Protein AF-R5KG23-F1 (afdb_monomer_lite)

Secondary structure (DSSP, 8-state):
-----------------------THHHHTTS-TTBGGGG--SS-SS--SSSSSPEEE-SHHHHHHHHHHHHHHHHHTT-SS--TTTT-EEEE-S-EESSS-TTTTEEE-TTS-EEEE--TTPPB---BSEESSSS-EE-B-SEEE-TT-EEE--EEE-S-EEESSEEEEESSEEES-EEEEEEEEEEEEEESSEEEEES-EEES-EEEEEEEEEEEEEESSEEEEETT-EEES-EE--EEEEEEEEESSEEEE-TT-EEES-EE-SEEEESSS--TT----S----STT---------BTTBTT-----------SSTTHHHHHHHHS-S-----SHHHHHHHHHHHHHHHHHHHHHHHHHHT--

Sequence (365 aa):
MKKSLFTAALLLTAWSYAGASVNTDAAKDNYTETQWEHYAAAEFAGGTGTKDDPYLIATPEQFAKLAVEIENLAADDNNWDNIYTDGVYFLQTADLVFNNDVMGKTSWDEYGDQSGIDATGLRTFGGIGYQAGEYDYQRFSGYYDGGGHSIKGVYLKGEKSSTGLFNFTEGGEIKNLVVEDTYMSGNANVGLIVGTADGTTVINCQTSGTIYCGGSYHAGLVGTLTGGGKVLNCVTYAWTWGKNNIAGLVGSGRNTSLIQNCYFGGWLGGVGSNLASFKWWGAVCPEPGKSELTTTIPDPRRPDGRGRYNDMREPQQGCRLLLDRHLHRAPQEAEPDKMAARRGLQREVKLRLRRVRELQESCLG

Radius of gyration: 23.19 Å; chains: 1; bounding box: 54×65×82 Å

pLDDT: mean 72.25, std 26.37, range [24.03, 98.88]

Structure (mmCIF, N/CA/C/O backbone):
data_AF-R5KG23-F1
#
_entry.id   AF-R5KG23-F1
#
loop_
_atom_site.group_PDB
_atom_site.id
_atom_site.type_symbol
_atom_site.label_atom_id
_atom_site.label_alt_id
_atom_site.label_comp_id
_atom_site.label_asym_id
_atom_site.label_entity_id
_atom_site.label_seq_id
_atom_site.pdbx_PDB_ins_code
_atom_site.Cartn_x
_atom_site.Cartn_y
_atom_site.Cartn_z
_atom_site.occupancy
_atom_site.B_iso_or_equiv
_atom_site.auth_seq_id
_atom_site.auth_comp_id
_atom_site.auth_asym_id
_atom_site.auth_atom_id
_atom_site.pdbx_PDB_model_num
ATOM 1 N N . MET A 1 1 ? 2.149 29.875 59.415 1.00 37.12 1 MET A N 1
ATOM 2 C CA . MET A 1 1 ? 2.148 29.637 57.955 1.00 37.12 1 MET A CA 1
ATOM 3 C C . MET A 1 1 ? 1.813 28.173 57.705 1.00 37.12 1 MET A C 1
ATOM 5 O O . MET A 1 1 ? 2.665 27.322 57.901 1.00 37.12 1 MET A O 1
ATOM 9 N N . LYS A 1 2 ? 0.558 27.866 57.363 1.00 28.77 2 LYS A N 1
ATOM 10 C CA . LYS A 1 2 ? 0.119 26.538 56.911 1.00 28.77 2 LYS A CA 1
ATOM 11 C C . LYS A 1 2 ? -0.350 26.720 55.468 1.00 28.77 2 LYS A C 1
ATOM 13 O O . LYS A 1 2 ? -1.333 27.419 55.250 1.00 28.77 2 LYS A O 1
ATOM 18 N N . LYS A 1 3 ? 0.393 26.189 54.494 1.00 30.98 3 LYS A N 1
ATOM 19 C CA . LYS A 1 3 ? -0.040 26.153 53.092 1.00 30.98 3 LYS A CA 1
ATOM 20 C C . LYS A 1 3 ? -0.863 24.881 52.903 1.00 30.98 3 LYS A C 1
ATOM 22 O O . LYS A 1 3 ? -0.327 23.784 53.009 1.00 30.98 3 LYS A O 1
ATOM 27 N N . SER A 1 4 ? -2.165 25.060 52.710 1.00 29.48 4 SER A N 1
ATOM 28 C CA . SER A 1 4 ? -3.084 24.021 52.250 1.00 29.48 4 SER A CA 1
ATOM 29 C C . SER A 1 4 ? -2.779 23.725 50.780 1.00 29.48 4 SER A C 1
ATOM 31 O O . SER A 1 4 ? -2.777 24.644 49.961 1.00 29.48 4 SER A O 1
ATOM 33 N N . LEU A 1 5 ? -2.468 22.469 50.467 1.00 30.95 5 LEU A N 1
ATOM 34 C CA . LEU A 1 5 ? -2.369 21.952 49.105 1.00 30.95 5 LEU A CA 1
ATOM 35 C C . LEU A 1 5 ? -3.780 21.550 48.661 1.00 30.95 5 LEU A C 1
ATOM 37 O O . LEU A 1 5 ? -4.330 20.577 49.170 1.00 30.95 5 LEU A O 1
ATOM 41 N N . PHE A 1 6 ? -4.362 22.298 47.726 1.00 30.47 6 PHE A N 1
ATOM 42 C CA . PHE A 1 6 ? -5.513 21.835 46.955 1.00 30.47 6 PHE A CA 1
ATOM 43 C C . PHE A 1 6 ? -4.995 20.945 45.822 1.00 30.47 6 PHE A C 1
ATOM 45 O O . PHE A 1 6 ? -4.400 21.428 44.861 1.00 30.47 6 PHE A O 1
ATOM 52 N N . THR A 1 7 ? -5.202 19.638 45.941 1.00 31.52 7 THR A N 1
ATOM 53 C CA . THR A 1 7 ? -5.094 18.689 44.831 1.00 31.52 7 THR A CA 1
ATOM 54 C C . THR A 1 7 ? -6.309 18.868 43.924 1.00 31.52 7 THR A C 1
ATOM 56 O O . THR A 1 7 ? -7.389 18.351 44.197 1.00 31.52 7 THR A O 1
ATOM 59 N N . ALA A 1 8 ? -6.143 19.625 42.839 1.00 29.83 8 ALA A N 1
ATOM 60 C CA . ALA A 1 8 ? -7.077 19.602 41.723 1.00 29.83 8 ALA A CA 1
ATOM 61 C C . ALA A 1 8 ? -6.827 18.316 40.923 1.00 29.83 8 ALA A C 1
ATOM 63 O O . ALA A 1 8 ? -5.850 18.211 40.183 1.00 29.83 8 ALA A O 1
ATOM 64 N N . ALA A 1 9 ? -7.683 17.313 41.115 1.00 32.00 9 ALA A N 1
ATOM 65 C CA . ALA A 1 9 ? -7.765 16.177 40.210 1.00 32.00 9 ALA A CA 1
ATOM 66 C C . ALA A 1 9 ? -8.322 16.689 38.874 1.00 32.00 9 ALA A C 1
ATOM 68 O O . ALA A 1 9 ? -9.511 16.982 38.759 1.00 32.00 9 ALA A O 1
ATOM 69 N N . LEU A 1 10 ? -7.441 16.854 37.886 1.00 29.83 10 LEU A N 1
ATOM 70 C CA . LEU A 1 10 ? -7.826 17.126 36.508 1.00 29.83 10 LEU A CA 1
ATOM 71 C C . LEU A 1 10 ? -8.456 15.837 35.956 1.00 29.83 10 LEU A C 1
ATOM 73 O O . LEU A 1 10 ? -7.757 14.915 35.539 1.00 29.83 10 LEU A O 1
ATOM 77 N N . LEU A 1 11 ? -9.783 15.742 36.018 1.00 28.94 11 LEU A N 1
ATOM 78 C CA . LEU A 1 11 ? -10.552 14.781 35.232 1.00 28.94 11 LEU A CA 1
ATOM 79 C C . LEU A 1 11 ? -10.411 15.188 33.760 1.00 28.94 11 LEU A C 1
ATOM 81 O O . LEU A 1 11 ? -11.188 15.987 33.247 1.00 28.94 11 LEU A O 1
ATOM 85 N N . LEU A 1 12 ? -9.374 14.672 33.099 1.00 29.58 12 LEU A N 1
ATOM 86 C CA . LEU A 1 12 ? -9.268 14.657 31.643 1.00 29.58 12 LEU A CA 1
ATOM 87 C C . LEU A 1 12 ? -10.318 13.673 31.124 1.00 29.58 12 LEU A C 1
ATOM 89 O O . LEU A 1 12 ? -10.073 12.475 31.006 1.00 29.58 12 LEU A O 1
ATOM 93 N N . THR A 1 13 ? -11.519 14.174 30.855 1.00 29.88 13 THR A N 1
ATOM 94 C CA . THR A 1 13 ? -12.458 13.483 29.978 1.00 29.88 13 THR A CA 1
ATOM 95 C C . THR A 1 13 ? -11.852 13.499 28.581 1.00 29.88 13 THR A C 1
ATOM 97 O O . THR A 1 13 ? -11.860 14.531 27.913 1.00 29.88 13 THR A O 1
ATOM 100 N N . ALA A 1 14 ? -11.279 12.372 28.162 1.00 29.06 14 ALA A N 1
ATOM 101 C CA . ALA A 1 14 ? -10.965 12.128 26.765 1.00 29.06 14 ALA A CA 1
ATOM 102 C C . ALA A 1 14 ? -12.284 12.179 25.984 1.00 29.06 14 ALA A C 1
ATOM 104 O O . ALA A 1 14 ? -13.117 11.279 26.091 1.00 29.06 14 ALA A O 1
ATOM 105 N N . TRP A 1 15 ? -12.506 13.264 25.247 1.00 31.44 15 TRP A N 1
ATOM 106 C CA . TRP A 1 15 ? -13.489 13.254 24.177 1.00 31.44 15 TRP A CA 1
ATOM 107 C C . TRP A 1 15 ? -12.922 12.357 23.079 1.00 31.44 15 TRP A C 1
ATOM 109 O O . TRP A 1 15 ? -12.024 12.755 22.346 1.00 31.44 15 TRP A O 1
ATOM 119 N N . SER A 1 16 ? -13.418 11.125 22.986 1.00 35.28 16 SER A N 1
ATOM 120 C CA . SER A 1 16 ? -13.311 10.363 21.749 1.00 35.28 16 SER A CA 1
ATOM 121 C C . SER A 1 16 ? -14.232 11.032 20.732 1.00 35.28 16 SER A C 1
ATOM 123 O O . SER A 1 16 ? -15.455 10.925 20.850 1.00 35.28 16 SER A O 1
ATOM 125 N N . TYR A 1 17 ? -13.658 11.731 19.753 1.00 38.78 17 TYR A N 1
ATOM 126 C CA . TYR A 1 17 ? -14.370 12.151 18.545 1.00 38.78 17 TYR A CA 1
ATOM 127 C C . TYR A 1 17 ? -14.632 10.915 17.670 1.00 38.78 17 TYR A C 1
ATOM 129 O O . TYR A 1 17 ? -14.036 10.712 16.621 1.00 38.78 17 TYR A O 1
ATOM 137 N N . ALA A 1 18 ? -15.526 10.049 18.137 1.00 41.28 18 ALA A N 1
ATOM 138 C CA . ALA A 1 18 ? -16.184 9.060 17.303 1.00 41.28 18 ALA A CA 1
ATOM 139 C C . ALA A 1 18 ? -17.495 9.695 16.831 1.00 41.28 18 ALA A C 1
ATOM 141 O O . ALA A 1 18 ? -18.494 9.660 17.547 1.00 41.28 18 ALA A O 1
ATOM 142 N N . GLY A 1 19 ? -17.470 10.352 15.671 1.00 44.38 19 GLY A N 1
ATOM 143 C CA . GLY A 1 19 ? -18.696 10.843 15.037 1.00 44.38 19 GLY A CA 1
ATOM 144 C C . GLY A 1 19 ? -18.608 12.243 14.446 1.00 44.38 19 GLY A C 1
ATOM 145 O O . GLY A 1 19 ? -19.297 13.147 14.903 1.00 44.38 19 GLY A O 1
ATOM 146 N N . ALA A 1 20 ? -17.813 12.407 13.398 1.00 35.66 20 ALA A N 1
ATOM 147 C CA . ALA A 1 20 ? -18.149 13.300 12.296 1.00 35.66 20 ALA A CA 1
ATOM 148 C C . ALA A 1 20 ? -17.353 12.811 11.087 1.00 35.66 20 ALA A C 1
ATOM 150 O O . ALA A 1 20 ? -16.130 12.900 11.089 1.00 35.66 20 ALA A O 1
ATOM 151 N N . SER A 1 21 ? -18.030 12.261 10.078 1.00 42.88 21 SER A N 1
ATOM 152 C CA . SER A 1 21 ? -17.429 12.147 8.752 1.00 42.88 21 SER A CA 1
ATOM 153 C C . SER A 1 21 ? -17.058 13.563 8.331 1.00 42.88 21 SER A C 1
ATOM 155 O O . SER A 1 21 ? -17.947 14.408 8.174 1.00 42.88 21 SER A O 1
ATOM 157 N N . VAL A 1 22 ? -15.768 13.857 8.212 1.00 49.69 22 VAL A N 1
ATOM 158 C CA . VAL A 1 22 ? -15.334 15.163 7.710 1.00 49.69 22 VAL A CA 1
ATOM 159 C C . VAL A 1 22 ? -15.939 15.341 6.326 1.00 49.69 22 VAL A C 1
ATOM 161 O O . VAL A 1 22 ? -15.955 14.392 5.539 1.00 49.69 22 VAL A O 1
ATOM 164 N N . ASN A 1 23 ? -16.485 16.523 6.041 1.00 45.31 23 ASN A N 1
ATOM 165 C CA . ASN A 1 23 ? -17.015 16.830 4.720 1.00 45.31 23 ASN A CA 1
ATOM 166 C C . ASN A 1 23 ? -15.866 16.736 3.700 1.00 45.31 23 ASN A C 1
ATOM 168 O O . ASN A 1 23 ? -15.037 17.638 3.612 1.00 45.31 23 ASN A O 1
ATOM 172 N N . THR A 1 24 ? -15.794 15.630 2.959 1.00 51.09 24 THR A N 1
ATOM 173 C CA . TH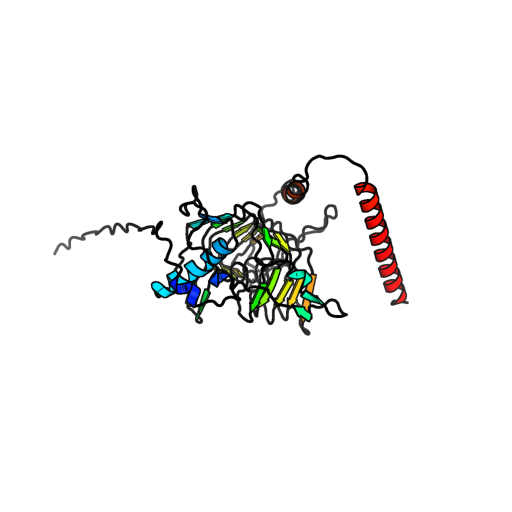R A 1 24 ? -14.703 15.357 2.015 1.00 51.09 24 THR A CA 1
ATOM 174 C C . THR A 1 24 ? -14.818 16.157 0.717 1.00 51.09 24 THR A C 1
ATOM 176 O O . THR A 1 24 ? -13.911 16.085 -0.110 1.00 51.09 24 THR A O 1
ATOM 179 N N . ASP A 1 25 ? -15.887 16.939 0.520 1.00 53.44 25 ASP A N 1
ATOM 180 C CA . ASP A 1 25 ? -16.137 17.614 -0.756 1.00 53.44 25 ASP A CA 1
ATOM 181 C C . ASP A 1 25 ? -15.115 18.714 -1.072 1.00 53.44 25 ASP A C 1
ATOM 183 O O . ASP A 1 25 ? -14.705 18.820 -2.222 1.00 53.44 25 ASP A O 1
ATOM 187 N N . ALA A 1 26 ? -14.621 19.464 -0.078 1.00 49.78 26 ALA A N 1
ATOM 188 C CA . ALA A 1 26 ? -13.615 20.513 -0.306 1.00 49.78 26 ALA A CA 1
ATOM 189 C C . ALA A 1 26 ? -12.226 19.962 -0.686 1.00 49.78 26 ALA A C 1
ATOM 191 O O . ALA A 1 26 ? -11.393 20.676 -1.236 1.00 49.78 26 ALA A O 1
ATOM 192 N N . ALA A 1 27 ? -11.962 18.690 -0.393 1.00 51.78 27 ALA A N 1
ATOM 193 C CA . ALA A 1 27 ? -10.662 18.070 -0.614 1.00 51.78 27 ALA A CA 1
ATOM 194 C C . ALA A 1 27 ? -10.545 17.321 -1.930 1.00 51.78 27 ALA A C 1
ATOM 196 O O . ALA A 1 27 ? -9.440 17.170 -2.444 1.00 51.78 27 ALA 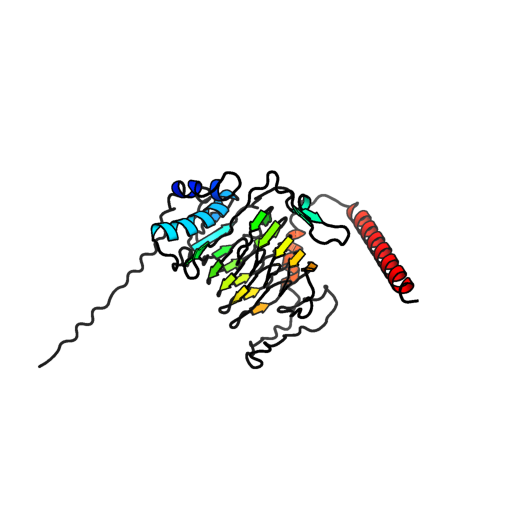A O 1
ATOM 197 N N . LYS A 1 28 ? -11.676 16.901 -2.510 1.00 59.44 28 LYS A N 1
ATOM 198 C CA . LYS A 1 28 ? -11.720 16.382 -3.884 1.00 59.44 28 LYS A CA 1
ATOM 199 C C . LYS A 1 28 ? -11.119 17.382 -4.873 1.00 59.44 28 LYS A C 1
ATOM 201 O O . LYS A 1 28 ? -10.513 16.959 -5.852 1.00 59.44 28 LYS A O 1
ATOM 206 N N . ASP A 1 29 ? -11.212 18.677 -4.571 1.00 65.56 29 ASP A N 1
ATOM 207 C CA . ASP A 1 29 ? -10.671 19.768 -5.385 1.00 65.56 29 ASP A CA 1
ATOM 208 C C . ASP A 1 29 ? -9.130 19.788 -5.445 1.00 65.56 29 ASP A C 1
ATOM 210 O O . ASP A 1 29 ? -8.563 20.341 -6.389 1.00 65.56 29 ASP A O 1
ATOM 214 N N . ASN A 1 30 ? -8.434 19.141 -4.497 1.00 77.56 30 ASN A N 1
ATOM 215 C CA . ASN A 1 30 ? -6.974 18.975 -4.539 1.00 77.56 30 ASN A CA 1
ATOM 216 C C . ASN A 1 30 ? -6.530 17.862 -5.502 1.00 77.56 30 ASN A C 1
ATOM 218 O O . ASN A 1 30 ? -5.339 17.741 -5.803 1.00 77.56 30 ASN A O 1
ATOM 222 N N . TYR A 1 31 ? -7.470 17.049 -5.992 1.00 86.88 31 TYR A N 1
ATOM 223 C CA . TYR A 1 31 ? -7.189 15.894 -6.830 1.00 86.88 31 TYR A CA 1
ATOM 224 C C . TYR A 1 31 ? -7.839 16.029 -8.202 1.00 86.88 31 TYR A C 1
ATOM 226 O O . TYR A 1 31 ? -8.960 16.502 -8.378 1.00 86.88 31 TYR A O 1
ATOM 234 N N . THR A 1 32 ? -7.121 15.556 -9.209 1.00 90.44 32 THR A N 1
ATOM 235 C CA . THR A 1 32 ? -7.594 15.557 -10.592 1.00 90.44 32 THR A CA 1
ATOM 236 C C . THR A 1 32 ? -8.384 14.293 -10.913 1.00 90.44 32 THR A C 1
ATOM 238 O O . THR A 1 32 ? -8.221 13.257 -10.272 1.00 90.44 32 THR A O 1
ATOM 241 N N . GLU A 1 33 ? -9.127 14.311 -12.020 1.00 90.75 33 GLU A N 1
ATOM 242 C CA . GLU A 1 33 ? -9.785 13.128 -12.592 1.00 90.75 33 GLU A CA 1
ATOM 243 C C . GLU A 1 33 ? -8.808 12.021 -13.033 1.00 90.75 33 GLU A C 1
ATOM 245 O O . GLU A 1 33 ? -9.212 11.074 -13.689 1.00 90.75 33 GLU A O 1
ATOM 250 N N . THR A 1 34 ? -7.513 12.104 -12.745 1.00 91.69 34 THR A N 1
ATOM 251 C CA . THR A 1 34 ? -6.572 10.986 -12.930 1.00 91.69 34 THR A CA 1
ATOM 252 C C . THR A 1 34 ? -6.242 10.281 -11.621 1.00 91.69 34 THR A C 1
ATOM 254 O O . THR A 1 34 ? -5.482 9.318 -11.622 1.00 91.69 34 THR A O 1
ATOM 257 N N . GLN A 1 35 ? -6.822 10.731 -10.510 1.00 93.62 35 GLN A N 1
ATOM 258 C CA . GLN A 1 35 ? -6.536 10.269 -9.158 1.00 93.62 35 GLN A CA 1
ATOM 259 C C . GLN A 1 35 ? -7.779 9.634 -8.536 1.00 93.62 35 GLN A C 1
ATOM 261 O O . GLN A 1 35 ? -8.900 10.093 -8.757 1.00 93.62 35 GLN A O 1
ATOM 266 N N . TRP A 1 36 ? -7.590 8.564 -7.771 1.00 95.12 36 TRP A N 1
ATOM 267 C CA . TRP A 1 36 ? -8.679 7.861 -7.091 1.00 95.12 36 TRP A CA 1
ATOM 268 C C . TRP A 1 36 ? -9.318 8.695 -5.978 1.00 95.12 36 TRP A C 1
ATOM 270 O O . TRP A 1 36 ? -10.522 8.609 -5.753 1.00 95.12 36 TRP A O 1
ATOM 280 N N . GLU A 1 37 ? -8.537 9.558 -5.339 1.00 93.50 37 GLU A N 1
ATOM 281 C CA . GLU A 1 37 ? -8.971 10.476 -4.288 1.00 93.50 37 GLU A CA 1
ATOM 282 C C . GLU A 1 37 ? -10.022 11.484 -4.770 1.00 93.50 37 GLU A C 1
ATOM 284 O O . GLU A 1 37 ? -10.917 11.845 -4.010 1.00 93.50 37 GLU A O 1
ATOM 289 N N . HIS A 1 38 ? -9.993 11.864 -6.054 1.00 91.88 38 HIS A N 1
ATOM 290 C CA . HIS A 1 38 ? -11.029 12.708 -6.661 1.00 91.88 38 HIS A CA 1
ATOM 291 C C . HIS A 1 38 ? -12.427 12.067 -6.569 1.00 91.88 38 HIS A C 1
ATOM 293 O O . HIS A 1 38 ? -13.436 12.762 -6.468 1.00 91.88 38 HIS A O 1
ATOM 299 N N . TYR A 1 39 ? -12.491 10.732 -6.558 1.00 92.88 39 TYR A N 1
ATOM 300 C CA . TYR A 1 39 ? -13.730 9.954 -6.479 1.00 92.88 39 TYR A CA 1
ATOM 301 C C . TYR A 1 39 ? -14.001 9.421 -5.073 1.00 92.88 39 TYR A C 1
ATOM 303 O O . TYR A 1 39 ? -14.858 8.555 -4.917 1.00 92.88 39 TYR A O 1
ATOM 311 N N . ALA A 1 40 ? -13.296 9.911 -4.048 1.00 93.44 40 ALA A N 1
ATOM 312 C CA . ALA A 1 40 ? -13.500 9.479 -2.673 1.00 93.44 40 ALA A CA 1
ATOM 313 C C . ALA A 1 40 ? -14.984 9.542 -2.271 1.00 93.44 40 ALA A C 1
ATOM 315 O O . ALA A 1 40 ? -15.680 10.541 -2.494 1.00 93.44 40 ALA A O 1
ATOM 316 N N . ALA A 1 41 ? -15.474 8.461 -1.666 1.00 93.06 41 ALA A N 1
ATOM 317 C CA . ALA A 1 41 ? -16.860 8.367 -1.236 1.00 93.06 41 ALA A CA 1
ATOM 318 C C . ALA A 1 41 ? -17.163 9.392 -0.130 1.00 93.06 41 ALA A C 1
ATOM 320 O O . ALA A 1 41 ? -16.303 9.725 0.687 1.00 93.06 41 ALA A O 1
ATOM 321 N N . ALA A 1 42 ? -18.408 9.866 -0.076 1.00 89.19 42 ALA A N 1
ATOM 322 C CA . ALA A 1 42 ? -18.866 10.711 1.028 1.00 89.19 42 ALA A CA 1
ATOM 323 C C . ALA A 1 42 ? -18.976 9.912 2.339 1.00 89.19 42 ALA A C 1
ATOM 325 O O . ALA A 1 42 ? -18.619 10.401 3.407 1.00 89.19 42 ALA A O 1
ATOM 326 N N . GLU A 1 43 ? -19.409 8.652 2.250 1.00 92.69 43 GLU A N 1
ATOM 327 C CA . GLU A 1 43 ? -19.672 7.782 3.396 1.00 92.69 43 GLU A CA 1
ATOM 328 C C . GLU A 1 43 ? -19.088 6.379 3.176 1.00 92.69 43 GLU A C 1
ATOM 330 O O . GLU A 1 43 ? -18.978 5.891 2.044 1.00 92.69 43 GLU A O 1
ATOM 335 N N . PHE A 1 44 ? -18.724 5.717 4.277 1.00 96.56 44 PHE A N 1
ATOM 336 C CA . PHE A 1 44 ? -18.443 4.280 4.289 1.00 96.56 44 PHE A CA 1
ATOM 337 C C . PHE A 1 44 ? -19.743 3.482 4.105 1.00 96.56 44 PHE A C 1
ATOM 339 O O . PHE A 1 44 ? -20.837 4.015 4.265 1.00 96.56 44 PHE A O 1
ATOM 346 N N . ALA A 1 45 ? -19.650 2.185 3.798 1.00 96.69 45 ALA A N 1
ATOM 347 C CA . ALA A 1 45 ? -20.842 1.356 3.584 1.00 96.69 45 ALA A CA 1
ATOM 348 C C . ALA A 1 45 ? -21.653 1.117 4.876 1.00 96.69 45 ALA A C 1
ATOM 350 O O . ALA A 1 45 ? -22.781 0.630 4.819 1.00 96.69 45 ALA A O 1
ATOM 351 N N . GLY A 1 46 ? -21.074 1.435 6.035 1.00 95.62 46 GLY A N 1
ATOM 352 C CA . GLY A 1 46 ? -21.692 1.329 7.350 1.00 95.62 46 GLY A CA 1
ATOM 353 C C . GLY A 1 46 ? -20.647 1.318 8.462 1.00 95.62 46 GLY A C 1
ATOM 354 O O . GLY A 1 46 ? -19.454 1.487 8.199 1.00 95.62 46 GLY A O 1
ATOM 355 N N . GLY A 1 47 ? -21.113 1.076 9.685 1.00 96.94 47 GLY A N 1
ATOM 356 C CA . GLY A 1 47 ? -20.292 1.007 10.890 1.00 96.94 47 GLY A CA 1
ATOM 357 C C . GLY A 1 47 ? -20.008 2.360 11.535 1.00 96.94 47 GLY A C 1
ATOM 358 O O . GLY A 1 47 ? -20.233 3.417 10.947 1.00 96.94 47 GLY A O 1
ATOM 359 N N . THR A 1 48 ? -19.505 2.314 12.764 1.00 95.44 48 THR A N 1
ATOM 360 C CA . THR A 1 48 ? -19.162 3.489 13.586 1.00 95.44 48 THR A CA 1
ATOM 361 C C . THR A 1 48 ? -17.658 3.619 13.838 1.00 95.44 48 THR A C 1
ATOM 363 O O . THR A 1 48 ? -17.223 4.515 14.560 1.00 95.44 48 THR A O 1
ATOM 366 N N . GLY A 1 49 ? -16.850 2.724 13.259 1.00 95.31 49 GLY A N 1
ATOM 367 C CA . GLY A 1 49 ? -15.395 2.710 13.416 1.00 95.31 49 GLY A CA 1
ATOM 368 C C . GLY A 1 49 ? -14.923 2.129 14.746 1.00 95.31 49 GLY A C 1
ATOM 369 O O . GLY A 1 49 ? -13.733 2.186 15.052 1.00 95.31 49 GLY A O 1
ATOM 370 N N . THR A 1 50 ? -15.828 1.561 15.543 1.00 97.50 50 THR A N 1
ATOM 371 C CA . THR A 1 50 ? -15.472 0.881 16.791 1.00 97.50 50 THR A CA 1
ATOM 372 C C . THR A 1 50 ? -15.056 -0.561 16.515 1.00 97.50 50 THR A C 1
ATOM 374 O O . THR A 1 50 ? -15.322 -1.114 15.452 1.00 97.50 50 THR A O 1
ATOM 377 N N . LYS A 1 51 ? -14.416 -1.212 17.487 1.00 96.69 51 LYS A N 1
ATOM 378 C CA . LYS A 1 51 ? -13.975 -2.605 17.338 1.00 96.69 51 LYS A CA 1
ATOM 379 C C . LYS A 1 51 ? -15.117 -3.581 17.029 1.00 96.69 51 LYS A C 1
ATOM 381 O O . LYS A 1 51 ? -14.918 -4.510 16.250 1.00 96.69 51 LYS A O 1
ATOM 386 N N . ASP A 1 52 ? -16.270 -3.381 17.664 1.00 97.25 52 ASP A N 1
ATOM 387 C CA . ASP A 1 52 ? -17.440 -4.257 17.519 1.00 97.25 52 ASP A CA 1
ATOM 388 C C . ASP A 1 52 ? -18.332 -3.849 16.334 1.00 97.25 52 ASP A C 1
ATOM 390 O O . ASP A 1 52 ? -19.176 -4.631 15.901 1.00 97.25 52 ASP A O 1
ATOM 394 N N . ASP A 1 53 ? -18.126 -2.644 15.799 1.00 97.81 53 ASP A N 1
ATOM 395 C CA . ASP A 1 53 ? -18.864 -2.080 14.671 1.00 97.81 53 ASP A CA 1
ATOM 396 C C . ASP A 1 53 ? -17.915 -1.254 13.770 1.00 97.81 53 ASP A C 1
ATOM 398 O O . ASP A 1 53 ? -17.941 -0.014 13.788 1.00 97.81 53 ASP A O 1
ATOM 402 N N . PRO A 1 54 ? -17.005 -1.931 13.038 1.00 98.38 54 PRO A N 1
ATOM 403 C CA . PRO A 1 54 ? -15.972 -1.282 12.234 1.00 98.38 54 PRO A CA 1
ATOM 404 C C . PRO A 1 54 ? -16.568 -0.594 11.007 1.00 98.38 54 PRO A C 1
ATOM 406 O O . PRO A 1 54 ? -17.583 -1.036 10.471 1.00 98.38 54 PRO A O 1
ATOM 409 N N . TYR A 1 55 ? -15.897 0.440 10.498 1.00 98.50 55 TYR A N 1
ATOM 410 C CA . TYR A 1 55 ? -16.278 1.049 9.226 1.00 98.50 55 TYR A CA 1
ATOM 411 C C . TYR A 1 55 ? -16.148 0.046 8.079 1.00 98.50 55 TYR A C 1
ATOM 413 O O . TYR A 1 55 ? -15.101 -0.577 7.898 1.00 98.50 55 TYR A O 1
ATOM 421 N N . LEU A 1 56 ? -17.211 -0.103 7.292 1.00 98.50 56 LEU A N 1
ATOM 422 C CA . LEU A 1 56 ? -17.280 -1.082 6.212 1.00 98.50 56 LEU A CA 1
ATOM 423 C C . LEU A 1 56 ? -16.802 -0.484 4.886 1.00 98.50 56 LEU A C 1
ATOM 425 O O . LEU A 1 56 ? -17.313 0.541 4.430 1.00 98.50 56 LEU A O 1
ATOM 429 N N . ILE A 1 57 ? -15.855 -1.165 4.241 1.00 98.62 57 ILE A N 1
ATOM 430 C CA . ILE A 1 57 ? -15.283 -0.770 2.951 1.00 98.62 57 ILE A CA 1
ATOM 431 C C . ILE A 1 57 ? -15.682 -1.810 1.905 1.00 98.62 57 ILE A C 1
ATOM 433 O O . ILE A 1 57 ? -15.257 -2.964 1.950 1.00 98.62 57 ILE A O 1
ATOM 437 N N . ALA A 1 58 ? -16.536 -1.406 0.975 1.00 98.25 58 ALA A N 1
ATOM 438 C CA . ALA A 1 58 ? -17.067 -2.237 -0.099 1.00 98.25 58 ALA A CA 1
ATOM 439 C C . ALA A 1 58 ? -16.618 -1.769 -1.492 1.00 98.25 58 ALA A C 1
ATOM 441 O O . ALA A 1 58 ? -16.777 -2.517 -2.455 1.00 98.25 58 ALA A O 1
ATOM 442 N N . THR A 1 59 ? -16.069 -0.555 -1.623 1.00 98.38 59 THR A N 1
ATOM 443 C CA . THR A 1 59 ? -15.650 0.000 -2.921 1.00 98.38 59 THR A CA 1
ATOM 444 C C . THR A 1 59 ? -14.285 0.709 -2.858 1.00 98.38 59 THR A C 1
ATOM 446 O O . THR A 1 59 ? -13.869 1.146 -1.778 1.00 98.38 59 THR A O 1
ATOM 449 N N . PRO A 1 60 ? -13.565 0.836 -3.993 1.00 97.94 60 PRO A N 1
ATOM 450 C CA . PRO A 1 60 ? -12.326 1.617 -4.077 1.00 97.94 60 PRO A CA 1
ATOM 451 C C . PRO A 1 60 ? -12.489 3.069 -3.616 1.00 97.94 60 PRO A C 1
ATOM 453 O O . PRO A 1 60 ? -11.608 3.601 -2.950 1.00 97.94 60 PRO A O 1
ATOM 456 N N . GLU A 1 61 ? -13.630 3.698 -3.901 1.00 96.75 61 GLU A N 1
ATOM 457 C CA . GLU A 1 61 ? -13.952 5.071 -3.498 1.00 96.75 61 GLU A CA 1
ATOM 458 C C . GLU A 1 61 ? -14.008 5.218 -1.972 1.00 96.75 61 GLU A C 1
ATOM 460 O O . GLU A 1 61 ? -13.581 6.232 -1.421 1.00 96.75 61 GLU A O 1
ATOM 465 N N . GLN A 1 62 ? -14.499 4.196 -1.268 1.00 97.50 62 GLN A N 1
ATOM 466 C CA . GLN A 1 62 ? -14.522 4.165 0.197 1.00 97.50 62 GLN A CA 1
ATOM 467 C C . GLN A 1 62 ? -13.130 3.939 0.787 1.00 97.50 62 GLN A C 1
ATOM 469 O O . GLN A 1 62 ? -12.815 4.482 1.841 1.00 97.50 62 GLN A O 1
ATOM 474 N N . PHE A 1 63 ? -12.268 3.186 0.103 1.00 97.56 63 PHE A N 1
ATOM 475 C CA . PHE A 1 63 ? -10.864 3.084 0.495 1.00 97.56 63 PHE A CA 1
ATOM 476 C C . PHE A 1 63 ? -10.118 4.403 0.245 1.00 97.56 63 PHE A C 1
ATOM 478 O O . PHE A 1 63 ? -9.381 4.867 1.109 1.00 97.56 63 PHE A O 1
ATOM 485 N N . ALA A 1 64 ? -10.365 5.063 -0.891 1.00 95.81 64 ALA A N 1
ATOM 486 C CA . ALA A 1 64 ? -9.808 6.378 -1.201 1.00 95.81 64 ALA A CA 1
ATOM 487 C C . ALA A 1 64 ? -10.277 7.457 -0.210 1.00 95.81 64 ALA A C 1
ATOM 489 O O . ALA A 1 64 ? -9.495 8.335 0.150 1.00 95.81 64 ALA A O 1
ATOM 490 N N . LYS A 1 65 ? -11.509 7.348 0.312 1.00 93.81 65 LYS A N 1
ATOM 491 C CA . LYS A 1 65 ? -12.006 8.206 1.398 1.00 93.81 65 LYS A CA 1
ATOM 492 C C . LYS A 1 65 ? -11.070 8.207 2.608 1.00 93.81 65 LYS A C 1
ATOM 494 O O . LYS A 1 65 ? -10.855 9.269 3.178 1.00 93.81 65 LYS A O 1
ATOM 499 N N . LEU A 1 66 ? -10.494 7.062 2.983 1.00 93.19 66 LEU A N 1
ATOM 500 C CA . LEU A 1 66 ? -9.576 6.980 4.122 1.00 93.19 66 LEU A CA 1
ATOM 501 C C . LEU A 1 66 ? -8.322 7.845 3.915 1.00 93.19 66 LEU A C 1
ATOM 503 O O . LEU A 1 66 ? -7.886 8.515 4.848 1.00 93.19 66 LEU A O 1
ATOM 507 N N . ALA A 1 67 ? -7.768 7.861 2.698 1.00 92.00 67 ALA A N 1
ATOM 508 C CA . ALA A 1 67 ? -6.628 8.716 2.362 1.00 92.00 67 ALA A CA 1
ATOM 509 C C . ALA A 1 67 ? -7.001 10.204 2.473 1.00 92.00 67 ALA A C 1
ATOM 511 O O . ALA A 1 67 ? -6.322 10.955 3.171 1.00 92.00 67 ALA A O 1
ATOM 512 N N . VAL A 1 68 ? -8.124 10.589 1.857 1.00 90.88 68 VAL A N 1
ATOM 513 C CA . VAL A 1 68 ? -8.620 11.974 1.846 1.00 90.88 68 VAL A CA 1
ATOM 514 C C . VAL A 1 68 ? -8.953 12.470 3.254 1.00 90.88 68 VAL A C 1
ATOM 516 O O . VAL A 1 68 ? -8.591 13.578 3.624 1.00 90.88 68 VAL A O 1
ATOM 519 N N . GLU A 1 69 ? -9.619 11.657 4.074 1.00 88.00 69 GLU A N 1
ATOM 520 C CA . GLU A 1 69 ? -10.015 12.046 5.431 1.00 88.00 69 GLU A CA 1
ATOM 521 C C . GLU A 1 69 ? -8.807 12.288 6.344 1.00 88.00 69 GLU A C 1
ATOM 523 O O . GLU A 1 69 ? -8.795 13.271 7.082 1.00 88.00 69 GLU A O 1
ATOM 528 N N . ILE A 1 70 ? -7.771 11.448 6.254 1.00 87.56 70 ILE A N 1
ATOM 529 C CA . ILE A 1 70 ? -6.529 11.629 7.018 1.00 87.56 70 ILE A CA 1
ATOM 530 C C . ILE A 1 70 ? -5.789 12.901 6.585 1.00 87.56 70 ILE A C 1
ATOM 532 O O . ILE A 1 70 ? -5.292 13.633 7.440 1.00 87.56 70 ILE A O 1
ATOM 536 N N . GLU A 1 71 ? -5.712 13.172 5.281 1.00 86.12 71 GLU A N 1
ATOM 537 C CA . GLU A 1 71 ? -5.062 14.384 4.769 1.00 86.12 71 GLU A CA 1
ATOM 538 C C . GLU A 1 71 ? -5.815 15.653 5.203 1.00 86.12 71 GLU A C 1
ATOM 540 O O . GLU A 1 71 ? -5.199 16.607 5.681 1.00 86.12 71 GLU A O 1
ATOM 545 N N . ASN A 1 72 ? -7.147 15.640 5.125 1.00 82.31 72 ASN A N 1
ATOM 546 C CA . ASN A 1 72 ? -7.974 16.801 5.456 1.00 82.31 72 ASN A CA 1
ATOM 547 C C . ASN A 1 72 ? -7.978 17.137 6.933 1.00 82.31 72 ASN A C 1
ATOM 549 O O . ASN A 1 72 ? -7.821 18.300 7.280 1.00 82.31 72 ASN A O 1
ATOM 553 N N . LEU A 1 73 ? -8.156 16.133 7.797 1.00 78.81 73 LEU A N 1
ATOM 554 C CA . LEU A 1 73 ? -8.186 16.355 9.242 1.00 78.81 73 LEU A CA 1
ATOM 555 C C . LEU A 1 73 ? -6.925 17.080 9.709 1.00 78.81 73 LEU A C 1
ATOM 557 O O . LEU A 1 73 ? -6.990 18.013 10.504 1.00 78.81 73 LEU A O 1
ATOM 561 N N . ALA A 1 74 ? -5.781 16.701 9.150 1.00 78.62 74 ALA A N 1
ATOM 562 C CA . ALA A 1 74 ? -4.516 17.338 9.459 1.00 78.62 74 ALA A CA 1
ATOM 563 C C . ALA A 1 74 ? -4.390 18.760 8.927 1.00 78.62 74 ALA A C 1
ATOM 565 O O . ALA A 1 74 ? -3.821 19.614 9.609 1.00 78.62 74 ALA A O 1
ATOM 566 N N . ALA A 1 75 ? -4.909 19.014 7.725 1.00 80.62 75 ALA A N 1
ATOM 567 C CA . ALA A 1 75 ? -4.926 20.345 7.139 1.00 80.62 75 ALA A CA 1
ATOM 568 C C . ALA A 1 75 ? -5.852 21.294 7.920 1.00 80.62 75 ALA A C 1
ATOM 570 O O . ALA A 1 75 ? -5.433 22.400 8.262 1.00 80.62 75 ALA A O 1
ATOM 571 N N . ASP A 1 76 ? -7.066 20.847 8.250 1.00 77.50 76 ASP A N 1
ATOM 572 C CA . ASP A 1 76 ? -8.087 21.632 8.953 1.00 77.50 76 ASP A CA 1
ATOM 573 C C . ASP A 1 76 ? -7.654 21.984 10.383 1.00 77.50 76 ASP A C 1
ATOM 575 O O . ASP A 1 76 ? -7.778 23.135 10.810 1.00 77.50 76 ASP A O 1
ATOM 579 N N . ASP A 1 77 ? -7.082 21.021 11.110 1.00 70.50 77 ASP A N 1
ATOM 580 C CA . ASP A 1 77 ? -6.582 21.247 12.470 1.00 70.50 77 ASP A CA 1
ATOM 581 C C . ASP A 1 77 ? -5.189 21.903 12.493 1.00 70.50 77 ASP A C 1
ATOM 583 O O . ASP A 1 77 ? -4.671 22.214 13.572 1.00 70.50 77 ASP A O 1
ATOM 587 N N . ASN A 1 78 ? -4.553 22.076 11.324 1.00 75.69 78 ASN A N 1
ATOM 588 C CA . ASN A 1 78 ? -3.132 22.405 11.175 1.00 75.69 78 ASN A CA 1
ATOM 589 C C . ASN A 1 78 ? -2.249 21.553 12.111 1.00 75.69 78 ASN A C 1
ATOM 591 O O . ASN A 1 78 ? -1.308 22.037 12.747 1.00 75.69 78 ASN A O 1
ATOM 595 N N . ASN A 1 79 ? -2.615 20.279 12.241 1.00 74.19 79 ASN A N 1
ATOM 596 C CA . ASN A 1 79 ? -2.007 19.333 13.153 1.00 74.19 79 ASN A CA 1
ATOM 597 C C . ASN A 1 79 ? -1.498 18.158 12.338 1.00 74.19 79 ASN A C 1
ATOM 599 O O . ASN A 1 79 ? -2.233 17.222 12.050 1.00 74.19 79 ASN A O 1
ATOM 603 N N . TRP A 1 80 ? -0.226 18.230 11.967 1.00 77.62 80 TRP A N 1
ATOM 604 C CA . TRP A 1 80 ? 0.465 17.225 11.169 1.00 77.62 80 TRP A CA 1
ATOM 605 C C . TRP A 1 80 ? 1.158 16.155 12.011 1.00 77.62 80 TRP A C 1
ATOM 607 O O . TRP A 1 80 ? 1.854 15.334 11.441 1.00 77.62 80 TRP A O 1
ATOM 617 N N . ASP A 1 81 ? 0.963 16.153 13.331 1.00 68.00 81 ASP A N 1
ATOM 618 C CA . ASP A 1 81 ? 1.548 15.169 14.252 1.00 68.00 81 ASP A CA 1
ATOM 619 C C . ASP A 1 81 ? 0.485 14.285 14.925 1.00 68.00 81 ASP A C 1
ATOM 621 O O . ASP A 1 81 ? 0.810 13.442 15.766 1.00 68.00 81 ASP A O 1
ATOM 625 N N . ASN A 1 82 ? -0.798 14.487 14.601 1.00 66.19 82 ASN A N 1
ATOM 626 C CA . ASN A 1 82 ? -1.884 13.724 15.207 1.00 66.19 82 ASN A CA 1
ATOM 627 C C . ASN A 1 82 ? -2.023 12.319 14.627 1.00 66.19 82 ASN A C 1
ATOM 629 O O . ASN A 1 82 ? -1.568 12.017 13.528 1.00 66.19 82 ASN A O 1
ATOM 633 N N . ILE A 1 83 ? -2.766 11.492 15.355 1.00 74.19 83 ILE A N 1
ATOM 634 C CA . ILE A 1 83 ? -3.081 10.130 14.969 1.00 74.19 83 ILE A CA 1
ATOM 635 C C . ILE A 1 83 ? -4.601 9.962 14.862 1.00 74.19 83 ILE A C 1
ATOM 637 O O . ILE A 1 83 ? -5.263 9.415 15.741 1.00 74.19 83 ILE A O 1
ATOM 641 N N . TYR A 1 84 ? -5.176 10.449 13.761 1.00 76.00 84 TYR A N 1
ATOM 642 C CA . TYR A 1 84 ? -6.635 10.514 13.583 1.00 76.00 84 TYR A CA 1
ATOM 643 C C . TYR A 1 84 ? -7.339 9.159 13.529 1.00 76.00 84 TYR A C 1
ATOM 645 O O . TYR A 1 84 ? -8.530 9.064 13.807 1.00 76.00 84 TYR A O 1
ATOM 653 N N . THR A 1 85 ? -6.610 8.108 13.165 1.00 87.75 85 THR A N 1
ATOM 654 C CA . THR A 1 85 ? -7.164 6.755 13.072 1.00 87.75 85 THR A CA 1
ATOM 655 C C . THR A 1 85 ? -6.825 5.882 14.275 1.00 87.75 85 THR A C 1
ATOM 657 O O . THR A 1 85 ? -7.185 4.706 14.264 1.00 87.75 85 THR A O 1
ATOM 660 N N . ASP A 1 86 ? -6.181 6.416 15.322 1.00 91.00 86 ASP A N 1
ATOM 661 C CA . ASP A 1 86 ? -5.905 5.625 16.525 1.00 91.00 86 ASP A CA 1
ATOM 662 C C . ASP A 1 86 ? -7.209 5.105 17.142 1.00 91.00 86 ASP A C 1
ATOM 664 O O . ASP A 1 86 ? -8.184 5.834 17.326 1.00 91.00 86 ASP A O 1
ATOM 668 N N . GLY A 1 87 ? -7.244 3.807 17.432 1.00 92.62 87 GLY A N 1
ATOM 669 C CA . GLY A 1 87 ? -8.434 3.140 17.956 1.00 92.62 87 GLY A CA 1
ATOM 670 C C . GLY A 1 87 ? -9.609 3.004 16.976 1.00 92.62 87 GLY A C 1
ATOM 671 O O . GLY A 1 87 ? -10.659 2.518 17.399 1.00 92.62 87 GLY A O 1
ATOM 672 N N . VAL A 1 88 ? -9.453 3.371 15.698 1.00 96.25 88 VAL A N 1
ATOM 673 C CA . VAL A 1 88 ? -10.492 3.237 14.662 1.00 96.25 88 VAL A CA 1
ATOM 674 C C . VAL A 1 88 ? -10.321 1.928 13.887 1.00 96.25 88 VAL A C 1
ATOM 676 O O . VAL A 1 88 ? -9.210 1.555 13.506 1.00 96.25 88 VAL A O 1
ATOM 679 N N . TYR A 1 89 ? -11.426 1.226 13.638 1.00 98.38 89 TYR A N 1
ATOM 680 C CA . TYR A 1 89 ? -11.452 -0.084 12.987 1.00 98.38 89 TYR A CA 1
ATOM 681 C C . TYR A 1 89 ? -12.162 -0.027 11.635 1.00 98.38 89 TYR A C 1
ATOM 683 O O . TYR A 1 89 ? -13.246 0.542 11.512 1.00 98.38 89 TYR A O 1
ATOM 691 N N . PHE A 1 90 ? -11.567 -0.683 10.642 1.00 98.62 90 PHE A N 1
ATOM 692 C CA . PHE A 1 90 ? -12.055 -0.796 9.273 1.00 98.62 90 PHE A CA 1
ATOM 693 C C . PHE A 1 90 ? -12.132 -2.271 8.873 1.00 98.62 90 PHE A C 1
ATOM 695 O O . PHE A 1 90 ? -11.222 -3.048 9.172 1.00 98.62 90 PHE A O 1
ATOM 702 N N . LEU A 1 91 ? -13.201 -2.650 8.176 1.00 98.75 91 LEU A N 1
ATOM 703 C CA . LEU A 1 91 ? -13.406 -3.992 7.642 1.00 98.75 91 LEU A CA 1
ATOM 704 C C . LEU A 1 91 ? -13.761 -3.920 6.158 1.00 98.75 91 LEU A C 1
ATOM 706 O O . LEU A 1 91 ? -14.788 -3.361 5.769 1.00 98.75 91 LEU A O 1
ATOM 710 N N . GLN A 1 92 ? -12.937 -4.544 5.327 1.00 98.62 92 GLN A N 1
ATOM 711 C CA . GLN A 1 92 ? -13.240 -4.734 3.919 1.00 98.62 92 GLN A CA 1
ATOM 712 C C . GLN A 1 92 ? -14.258 -5.867 3.741 1.00 98.62 92 GLN A C 1
ATOM 714 O O . GLN A 1 92 ? -14.127 -6.950 4.309 1.00 98.62 92 GLN A O 1
ATOM 719 N N . THR A 1 93 ? -15.283 -5.606 2.934 1.00 98.50 93 THR A N 1
ATOM 720 C CA . THR A 1 93 ? -16.440 -6.497 2.727 1.00 98.50 93 THR A CA 1
ATOM 721 C C . THR A 1 93 ? -16.596 -6.964 1.279 1.00 98.50 93 THR A C 1
ATOM 723 O O . THR A 1 93 ? -17.472 -7.775 0.979 1.00 98.50 93 THR A O 1
ATOM 726 N N . ALA A 1 94 ? -15.746 -6.468 0.378 1.00 98.31 94 ALA A N 1
ATOM 727 C CA . ALA A 1 94 ? -15.720 -6.833 -1.030 1.00 98.31 94 ALA A CA 1
ATOM 728 C C . ALA A 1 94 ? -14.306 -6.697 -1.602 1.00 98.31 94 ALA A C 1
ATOM 730 O O . ALA A 1 94 ? -13.453 -6.025 -1.024 1.00 98.31 94 ALA A O 1
ATOM 731 N N . ASP A 1 95 ? -14.056 -7.314 -2.754 1.00 98.56 95 ASP A N 1
ATOM 732 C CA . ASP A 1 95 ? -12.820 -7.082 -3.501 1.00 98.56 95 ASP A CA 1
ATOM 733 C C . ASP A 1 95 ? -12.847 -5.679 -4.122 1.00 98.56 95 ASP A C 1
ATOM 735 O O . ASP A 1 95 ? -13.834 -5.294 -4.750 1.00 98.56 95 ASP A O 1
ATOM 739 N N . LEU A 1 96 ? -11.767 -4.915 -3.957 1.00 98.69 96 LEU A N 1
ATOM 740 C CA . LEU A 1 96 ? -11.650 -3.551 -4.469 1.00 98.69 96 LEU A CA 1
ATOM 741 C C . LEU A 1 96 ? -10.799 -3.568 -5.738 1.00 98.69 96 LEU A C 1
ATOM 743 O O . LEU A 1 96 ? -9.673 -4.059 -5.718 1.00 98.69 96 LEU A O 1
ATOM 747 N N . VAL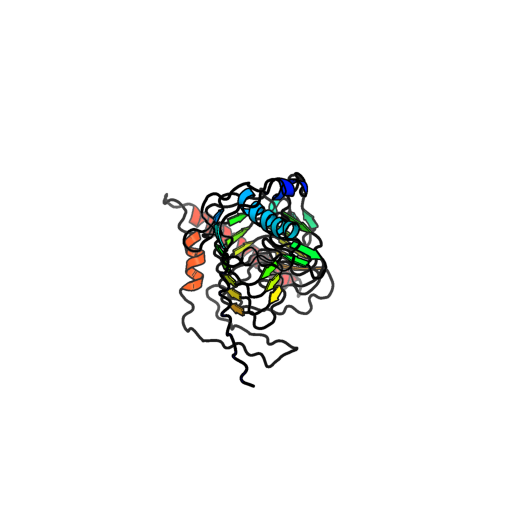 A 1 97 ? -11.313 -3.022 -6.838 1.00 98.25 97 VAL A N 1
ATOM 748 C CA . VAL A 1 97 ? -10.605 -2.968 -8.126 1.00 98.25 97 VAL A CA 1
ATOM 749 C C . VAL A 1 97 ? -10.364 -1.513 -8.511 1.00 98.25 97 VAL A C 1
ATOM 751 O O . VAL A 1 97 ? -11.288 -0.817 -8.914 1.00 98.25 97 VAL A O 1
ATOM 754 N N . PHE A 1 98 ? -9.116 -1.063 -8.383 1.00 97.88 98 PHE A N 1
ATOM 755 C CA . PHE A 1 98 ? -8.689 0.306 -8.692 1.00 97.88 98 PHE A CA 1
ATOM 756 C C . PHE A 1 98 ? -8.422 0.504 -10.180 1.00 97.88 98 PHE A C 1
ATOM 758 O O . PHE A 1 98 ? -8.637 1.568 -10.731 1.00 97.88 98 PHE A O 1
ATOM 765 N N . ASN A 1 99 ? -7.920 -0.494 -10.880 1.00 97.62 99 ASN A N 1
ATOM 766 C CA . ASN A 1 99 ? -7.794 -0.439 -12.327 1.00 97.62 99 ASN A CA 1
ATOM 767 C C . ASN A 1 99 ? -7.881 -1.864 -12.856 1.00 97.62 99 ASN A C 1
ATOM 769 O O . ASN A 1 99 ? -7.652 -2.825 -12.124 1.00 97.62 99 ASN A O 1
ATOM 773 N N . ASN A 1 100 ? -8.205 -2.002 -14.134 1.00 95.31 100 ASN A N 1
ATOM 774 C CA . ASN A 1 100 ? -8.162 -3.302 -14.785 1.00 95.31 100 ASN A CA 1
ATOM 775 C C . ASN A 1 100 ? -6.809 -3.481 -15.477 1.00 95.31 100 ASN A C 1
ATOM 777 O O . ASN A 1 100 ? -6.404 -2.610 -16.250 1.00 95.31 100 ASN A O 1
ATOM 781 N N . ASP A 1 101 ? -6.177 -4.633 -15.248 1.00 93.50 101 ASP A N 1
ATOM 782 C CA . ASP A 1 101 ? -5.028 -5.128 -16.011 1.00 93.50 101 ASP A CA 1
ATOM 783 C C . ASP A 1 101 ? -3.795 -4.208 -15.954 1.00 93.50 101 ASP A C 1
ATOM 785 O O . ASP A 1 101 ? -3.183 -3.861 -16.967 1.00 93.50 101 ASP A O 1
ATOM 789 N N . VAL A 1 102 ? -3.419 -3.782 -14.746 1.00 95.69 102 VAL A N 1
ATOM 790 C CA . VAL A 1 102 ? -2.236 -2.922 -14.544 1.00 95.69 102 VAL A CA 1
ATOM 791 C C . VAL A 1 102 ? -0.957 -3.662 -14.930 1.00 95.69 102 VAL A C 1
ATOM 793 O O . VAL A 1 102 ? -0.068 -3.098 -15.574 1.00 95.69 102 VAL A O 1
ATOM 796 N N . MET A 1 103 ? -0.863 -4.943 -14.579 1.00 92.94 103 MET A N 1
ATOM 797 C CA . MET A 1 103 ? 0.284 -5.774 -14.919 1.00 92.94 103 MET A CA 1
ATOM 798 C C . MET A 1 103 ? 0.342 -6.108 -16.411 1.00 92.94 103 MET A C 1
ATOM 800 O O . MET A 1 103 ? 1.444 -6.168 -16.953 1.00 92.94 103 MET A O 1
ATOM 804 N N . GLY A 1 104 ? -0.792 -6.255 -17.106 1.00 93.00 104 GLY A N 1
ATOM 805 C CA . GLY A 1 104 ? -0.811 -6.416 -18.566 1.00 93.00 104 GLY A CA 1
ATOM 806 C C . GLY A 1 104 ? -0.381 -5.158 -19.324 1.00 93.00 104 GLY A C 1
ATOM 807 O O . GLY A 1 104 ? 0.156 -5.249 -20.427 1.00 93.00 104 GLY A O 1
ATOM 808 N N . LYS A 1 105 ? -0.529 -3.981 -18.704 1.00 93.44 105 LYS A N 1
ATOM 809 C CA . LYS A 1 105 ? -0.019 -2.693 -19.206 1.00 93.44 105 LYS A CA 1
ATOM 810 C C . LYS A 1 105 ? 1.452 -2.435 -18.872 1.00 93.44 105 LYS A C 1
ATOM 812 O O . LYS A 1 105 ? 2.007 -1.430 -19.319 1.00 93.44 105 LYS A O 1
ATOM 817 N N . THR A 1 106 ? 2.086 -3.307 -18.088 1.00 90.25 106 THR A N 1
ATOM 818 C CA . THR A 1 106 ? 3.499 -3.197 -17.710 1.00 90.25 106 THR A CA 1
ATOM 819 C C . THR A 1 106 ? 4.386 -3.857 -18.764 1.00 90.25 106 THR A C 1
ATOM 821 O O . THR A 1 106 ? 4.175 -5.012 -19.131 1.00 90.25 106 THR A O 1
ATOM 824 N N . SER A 1 107 ? 5.391 -3.128 -19.252 1.00 89.25 107 SER A N 1
ATOM 825 C CA . SER A 1 107 ? 6.326 -3.611 -20.268 1.00 89.25 107 SER A CA 1
ATOM 826 C C . SER A 1 107 ? 7.655 -4.060 -19.664 1.00 89.25 107 SER A C 1
ATOM 828 O O . SER A 1 107 ? 8.163 -3.479 -18.701 1.00 89.25 107 SER A O 1
ATOM 830 N N . TRP A 1 108 ? 8.235 -5.070 -20.305 1.00 86.31 108 TRP A N 1
ATOM 831 C CA . TRP A 1 108 ? 9.510 -5.688 -19.957 1.00 86.31 108 TRP A CA 1
ATOM 832 C C . TRP A 1 108 ? 10.453 -5.574 -21.154 1.00 86.31 108 TRP A C 1
ATOM 834 O O . TRP A 1 108 ? 9.993 -5.625 -22.298 1.00 86.31 108 TRP A O 1
ATOM 844 N N . ASP A 1 109 ? 11.742 -5.367 -20.922 1.00 83.94 109 ASP A N 1
ATOM 845 C CA . ASP A 1 109 ? 12.746 -5.398 -21.982 1.00 83.94 109 ASP A CA 1
ATOM 846 C C . ASP A 1 109 ? 13.175 -6.835 -22.341 1.00 83.94 109 ASP A C 1
ATOM 848 O O . ASP A 1 109 ? 12.645 -7.824 -21.829 1.00 83.94 109 ASP A O 1
ATOM 852 N N . GLU A 1 110 ? 14.131 -6.957 -23.266 1.00 81.12 110 GLU A N 1
ATOM 853 C CA . GLU A 1 110 ? 14.637 -8.250 -23.742 1.00 81.12 110 GLU A CA 1
ATOM 854 C C . GLU A 1 110 ? 15.360 -9.075 -22.661 1.00 81.12 110 GLU A C 1
ATOM 856 O O . GLU A 1 110 ? 15.480 -10.294 -22.804 1.00 81.12 110 GLU A O 1
ATOM 861 N N . TYR A 1 111 ? 15.803 -8.435 -21.575 1.00 75.25 111 TYR A N 1
ATOM 862 C CA . TYR A 1 111 ? 16.450 -9.077 -20.430 1.00 75.25 111 TYR A CA 1
ATOM 863 C C . TYR A 1 111 ? 15.442 -9.478 -19.346 1.00 75.25 111 TYR A C 1
ATOM 865 O O . TYR A 1 111 ? 15.812 -10.139 -18.374 1.00 75.25 111 TYR A O 1
ATOM 873 N N . GLY A 1 112 ? 14.162 -9.141 -19.537 1.00 72.31 112 GLY A N 1
ATOM 874 C CA . GLY A 1 112 ? 13.105 -9.352 -18.556 1.00 72.31 112 GLY A CA 1
ATOM 875 C C . GLY A 1 112 ? 13.082 -8.285 -17.464 1.00 72.31 112 GLY A C 1
ATOM 876 O O . GLY A 1 112 ? 12.416 -8.494 -16.451 1.00 72.31 112 GLY A O 1
ATOM 877 N N . ASP A 1 113 ? 13.781 -7.164 -17.659 1.00 75.31 113 ASP A N 1
ATOM 878 C CA . ASP A 1 113 ? 13.753 -6.027 -16.749 1.00 75.31 113 ASP A CA 1
ATOM 879 C C . ASP A 1 113 ? 12.563 -5.119 -17.042 1.00 75.31 113 ASP A C 1
ATOM 881 O O . ASP A 1 113 ? 12.096 -4.996 -18.176 1.00 75.31 113 ASP A O 1
ATOM 885 N N . GLN A 1 114 ? 12.047 -4.457 -16.008 1.00 78.69 114 GLN A N 1
ATOM 886 C CA . GLN A 1 114 ? 10.937 -3.540 -16.191 1.00 78.69 114 GLN A CA 1
ATOM 887 C C . GLN A 1 114 ? 11.357 -2.318 -17.009 1.00 78.69 114 GLN A C 1
ATOM 889 O O . GLN A 1 114 ? 12.233 -1.560 -16.594 1.00 78.69 114 GLN A O 1
ATOM 894 N N . SER A 1 115 ? 10.669 -2.075 -18.124 1.00 81.25 115 SER A N 1
ATOM 895 C CA . SER A 1 115 ? 10.987 -0.971 -19.037 1.00 81.25 115 SER A CA 1
ATOM 896 C C . SER A 1 115 ? 9.974 0.173 -19.005 1.00 81.25 115 SER A C 1
ATOM 898 O O . SER A 1 115 ? 10.299 1.293 -19.399 1.00 81.25 115 SER A O 1
ATOM 900 N N . GLY A 1 116 ? 8.756 -0.070 -18.517 1.00 86.19 116 GLY A N 1
ATOM 901 C CA . GLY A 1 116 ? 7.726 0.960 -18.443 1.00 86.19 116 GLY A CA 1
ATOM 902 C C . GLY A 1 116 ? 6.334 0.430 -18.120 1.00 86.19 116 GLY A C 1
ATOM 903 O O . GLY A 1 116 ? 6.139 -0.743 -17.806 1.00 86.19 116 GLY A O 1
ATOM 904 N N . ILE A 1 117 ? 5.359 1.332 -18.183 1.00 92.12 117 ILE A N 1
ATOM 905 C CA . ILE A 1 117 ? 3.933 1.034 -18.048 1.00 92.12 117 ILE A CA 1
ATOM 906 C C . ILE A 1 117 ? 3.130 1.993 -18.930 1.00 92.12 117 ILE A C 1
ATOM 908 O O . ILE A 1 117 ? 3.357 3.207 -18.891 1.00 92.12 117 ILE A O 1
ATOM 912 N N . ASP A 1 118 ? 2.188 1.461 -19.711 1.00 94.50 118 ASP A N 1
ATOM 913 C CA . ASP A 1 118 ? 1.181 2.267 -20.405 1.00 94.50 118 ASP A CA 1
ATOM 914 C C . ASP A 1 118 ? 0.092 2.694 -19.414 1.00 94.50 118 ASP A C 1
ATOM 916 O O . ASP A 1 118 ? -0.867 1.971 -19.137 1.00 94.50 118 ASP A O 1
ATOM 920 N N . ALA A 1 119 ? 0.255 3.898 -18.872 1.00 92.19 119 ALA A N 1
ATOM 921 C CA . ALA A 1 119 ? -0.670 4.474 -17.905 1.00 92.19 119 ALA A CA 1
ATOM 922 C C . ALA A 1 119 ? -1.955 5.040 -18.536 1.00 92.19 119 ALA A C 1
ATOM 924 O O . ALA A 1 119 ? -2.767 5.636 -17.829 1.00 92.19 119 ALA A O 1
ATOM 925 N N . THR A 1 120 ? -2.166 4.882 -19.847 1.00 93.44 120 THR A N 1
ATOM 926 C CA . THR A 1 120 ? -3.362 5.402 -20.516 1.00 93.44 120 THR A CA 1
ATOM 927 C C . THR A 1 120 ? -4.623 4.776 -19.917 1.00 93.44 120 THR A C 1
ATOM 929 O O . THR A 1 120 ? -4.824 3.556 -19.963 1.00 93.44 120 THR A O 1
ATOM 932 N N . GLY A 1 121 ? -5.473 5.634 -19.347 1.00 92.19 121 GLY A N 1
ATOM 933 C CA . GLY A 1 121 ? -6.718 5.248 -18.681 1.00 92.19 121 GLY A CA 1
ATOM 934 C C . GLY A 1 121 ? -6.547 4.679 -17.270 1.00 92.19 121 GLY A C 1
ATOM 935 O O . GLY A 1 121 ? -7.548 4.296 -16.673 1.00 92.19 121 GLY A O 1
ATOM 936 N N . LEU A 1 122 ? -5.322 4.624 -16.732 1.00 95.38 122 LEU A N 1
ATOM 937 C CA . LEU A 1 122 ? -5.096 4.258 -15.336 1.00 95.38 122 LEU A CA 1
ATOM 938 C C . LEU A 1 122 ? -5.296 5.473 -14.434 1.00 95.38 122 LEU A C 1
ATOM 940 O O . LEU A 1 122 ? -4.738 6.544 -14.678 1.00 95.38 122 LEU A O 1
ATOM 944 N N . ARG A 1 123 ? -6.051 5.285 -13.356 1.00 95.44 123 ARG A N 1
ATOM 945 C CA . ARG A 1 123 ? -6.121 6.235 -12.250 1.00 95.44 123 ARG A CA 1
ATOM 946 C C . ARG A 1 123 ? -5.023 5.915 -11.249 1.00 95.44 123 ARG A C 1
ATOM 948 O O . ARG A 1 123 ? -4.887 4.763 -10.830 1.00 95.44 123 ARG A O 1
ATOM 955 N N . THR A 1 124 ? -4.249 6.921 -10.857 1.00 95.88 124 THR A N 1
ATOM 956 C CA . THR A 1 124 ? -3.261 6.770 -9.789 1.00 95.88 124 THR A CA 1
ATOM 957 C C . THR A 1 124 ? -3.939 6.821 -8.424 1.00 95.88 124 THR A C 1
ATOM 959 O O . THR A 1 124 ? -4.941 7.506 -8.242 1.00 95.88 124 THR A O 1
ATOM 962 N N . PHE A 1 125 ? -3.378 6.110 -7.458 1.00 95.56 125 PHE A N 1
ATOM 963 C CA . PHE A 1 125 ? -3.699 6.249 -6.041 1.00 95.56 125 PHE A CA 1
ATOM 964 C C . PHE A 1 125 ? -2.486 6.846 -5.327 1.00 95.56 125 PHE A C 1
ATOM 966 O O . PHE A 1 125 ? -1.364 6.466 -5.638 1.00 95.56 125 PHE A O 1
ATOM 973 N N . GLY A 1 126 ? -2.686 7.803 -4.431 1.00 92.12 126 GLY A N 1
ATOM 974 C CA . GLY A 1 126 ? -1.647 8.528 -3.700 1.00 92.12 126 GLY A CA 1
ATOM 975 C C . GLY A 1 126 ? -1.125 7.802 -2.461 1.00 92.12 126 GLY A C 1
ATOM 976 O O . GLY A 1 126 ? -0.035 8.131 -1.992 1.00 92.12 126 GLY A O 1
ATOM 977 N N . GLY A 1 127 ? -1.853 6.794 -1.974 1.00 94.31 127 GLY A N 1
ATOM 978 C CA . GLY A 1 127 ? -1.521 6.057 -0.755 1.00 94.31 127 GLY A CA 1
ATOM 979 C C . GLY A 1 127 ? -2.032 6.749 0.511 1.00 94.31 127 GLY A C 1
ATOM 980 O O . GLY A 1 127 ? -2.249 7.957 0.548 1.00 94.31 127 GLY A O 1
ATOM 981 N N . ILE A 1 128 ? -2.239 5.968 1.568 1.00 94.25 128 ILE A N 1
ATOM 982 C CA . ILE A 1 128 ? -2.786 6.446 2.841 1.00 94.25 128 ILE A CA 1
ATOM 983 C C . ILE A 1 128 ? -1.657 6.924 3.754 1.00 94.25 128 ILE A C 1
ATOM 985 O O . ILE A 1 128 ? -0.684 6.205 3.986 1.00 94.25 128 ILE A O 1
ATOM 989 N N . GLY A 1 129 ? -1.819 8.112 4.327 1.00 90.81 129 GLY A N 1
ATOM 990 C CA . GLY A 1 129 ? -0.787 8.782 5.109 1.00 90.81 129 GLY A CA 1
ATOM 991 C C . GLY A 1 129 ? 0.005 9.748 4.235 1.00 90.81 129 GLY A C 1
ATOM 992 O O . GLY A 1 129 ? 0.385 9.435 3.103 1.00 90.81 129 GLY A O 1
ATOM 993 N N . TYR A 1 130 ? 0.232 10.942 4.766 1.00 86.62 130 TYR A N 1
ATOM 994 C CA . TYR A 1 130 ? 0.733 12.078 4.010 1.00 86.62 130 TYR A CA 1
ATOM 995 C C . TYR A 1 130 ? 1.930 12.713 4.704 1.00 86.62 130 TYR A C 1
ATOM 997 O O . TYR A 1 130 ? 2.037 12.703 5.925 1.00 86.62 130 TYR A O 1
ATOM 1005 N N . GLN A 1 131 ? 2.824 13.295 3.913 1.00 83.00 131 GLN A N 1
ATOM 1006 C CA . GLN A 1 131 ? 3.927 14.101 4.410 1.00 83.00 131 GLN A CA 1
ATOM 1007 C C . GLN A 1 131 ? 3.891 15.464 3.718 1.00 83.00 131 GLN A C 1
ATOM 1009 O O . GLN A 1 131 ? 4.132 15.546 2.511 1.00 83.00 131 GLN A O 1
ATOM 1014 N N . ALA A 1 132 ? 3.601 16.520 4.478 1.00 80.19 132 ALA A N 1
ATOM 1015 C CA . ALA A 1 132 ? 3.571 17.894 3.970 1.00 80.19 132 ALA A CA 1
ATOM 1016 C C . ALA A 1 132 ? 4.946 18.582 4.049 1.00 80.19 132 ALA A C 1
ATOM 1018 O O . ALA A 1 132 ? 5.242 19.474 3.255 1.00 80.19 132 ALA A O 1
ATOM 1019 N N . GLY A 1 133 ? 5.810 18.125 4.959 1.00 77.00 133 GLY A N 1
ATOM 1020 C CA . GLY A 1 133 ? 7.125 18.698 5.233 1.00 77.00 133 GLY A CA 1
ATOM 1021 C C . GLY A 1 133 ? 8.062 17.696 5.910 1.00 77.00 133 GLY A C 1
ATOM 1022 O O . GLY A 1 133 ? 7.686 16.560 6.184 1.00 77.00 133 GLY A O 1
ATOM 1023 N N . GLU A 1 134 ? 9.308 18.091 6.186 1.00 74.81 134 GLU A N 1
ATOM 1024 C CA . GLU A 1 134 ? 10.324 17.191 6.771 1.00 74.81 134 GLU A CA 1
ATOM 1025 C C . GLU A 1 134 ? 9.909 16.612 8.133 1.00 74.81 134 GLU A C 1
ATOM 1027 O O . GLU A 1 134 ? 10.303 15.490 8.454 1.00 74.81 134 GLU A O 1
ATOM 1032 N N . TYR A 1 135 ? 9.088 17.347 8.887 1.00 73.38 135 TYR A N 1
ATOM 1033 C CA . TYR A 1 135 ? 8.590 16.973 10.213 1.00 73.38 135 TYR A CA 1
ATOM 1034 C C . TYR A 1 135 ? 7.061 16.861 10.284 1.00 73.38 135 TYR A C 1
ATOM 1036 O O . TYR A 1 135 ? 6.555 16.455 11.318 1.00 73.38 135 TYR A O 1
ATOM 1044 N N . ASP A 1 136 ? 6.348 17.130 9.187 1.00 80.94 136 ASP A N 1
ATOM 1045 C CA . ASP A 1 136 ? 4.884 17.190 9.159 1.00 80.94 136 ASP A CA 1
ATOM 1046 C C . ASP A 1 136 ? 4.326 15.909 8.521 1.00 80.94 136 ASP A C 1
ATOM 1048 O O . ASP A 1 136 ? 4.321 15.779 7.288 1.00 80.94 136 ASP A O 1
ATOM 1052 N N . TYR A 1 137 ? 3.893 14.949 9.350 1.00 81.06 137 TYR A N 1
ATOM 1053 C CA . TYR A 1 137 ? 3.502 13.601 8.920 1.00 81.06 137 TYR A CA 1
ATOM 1054 C C . TYR A 1 137 ? 2.168 13.130 9.479 1.00 81.06 137 TYR A C 1
ATOM 1056 O O . TYR A 1 137 ? 2.039 12.789 10.652 1.00 81.06 137 TYR A O 1
ATOM 1064 N N . GLN A 1 138 ? 1.249 12.852 8.571 1.00 87.88 138 GLN A N 1
ATOM 1065 C CA . GLN A 1 138 ? 0.056 12.104 8.894 1.00 87.88 138 GLN A CA 1
ATOM 1066 C C . GLN A 1 138 ? 0.202 10.623 8.639 1.00 87.88 138 GLN A C 1
ATOM 1068 O O . GLN A 1 138 ? 0.552 10.189 7.538 1.00 87.88 138 GLN A O 1
ATOM 1073 N N . ARG A 1 139 ? -0.097 9.840 9.672 1.00 90.31 139 ARG A N 1
ATOM 1074 C CA . ARG A 1 139 ? 0.101 8.393 9.679 1.00 90.31 139 ARG A CA 1
ATOM 1075 C C . ARG A 1 139 ? -1.228 7.689 9.877 1.00 90.31 139 ARG A C 1
ATOM 1077 O O . ARG A 1 139 ? -2.123 8.164 10.574 1.00 90.31 139 ARG A O 1
ATOM 1084 N N . PHE A 1 140 ? -1.344 6.524 9.259 1.00 94.69 140 PHE A N 1
ATOM 1085 C CA . PHE A 1 140 ? -2.425 5.607 9.566 1.00 94.69 140 PHE A CA 1
ATOM 1086 C C . PHE A 1 140 ? -2.075 4.771 10.800 1.00 94.69 140 PHE A C 1
ATOM 1088 O O . PHE A 1 140 ? -1.027 4.131 10.859 1.00 94.69 140 PHE A O 1
ATOM 1095 N N . SER A 1 141 ? -2.984 4.722 11.759 1.00 94.25 141 SER A N 1
ATOM 1096 C CA . SER A 1 141 ? -2.790 4.041 13.045 1.00 94.25 141 SER A CA 1
ATOM 1097 C C . SER A 1 141 ? -4.009 3.246 13.485 1.00 94.25 141 SER A C 1
ATOM 1099 O O . SER A 1 141 ? -4.083 2.769 14.617 1.00 94.25 141 SER A O 1
ATOM 1101 N N . GLY A 1 142 ? -4.968 3.097 12.576 1.00 95.69 142 GLY A N 1
ATOM 1102 C CA . GLY A 1 142 ? -6.138 2.271 12.790 1.00 95.69 142 GLY A CA 1
ATOM 1103 C C . GLY A 1 142 ? -5.866 0.784 12.608 1.00 95.69 142 GLY A C 1
ATOM 1104 O O . GLY A 1 142 ? -4.740 0.308 12.433 1.00 95.69 142 GLY A O 1
ATOM 1105 N N . TYR A 1 143 ? -6.962 0.040 12.627 1.00 98.31 143 TYR A N 1
ATOM 1106 C CA . TYR A 1 143 ? -6.998 -1.401 12.439 1.00 98.31 143 TYR A CA 1
ATOM 1107 C C . TYR A 1 143 ? -7.728 -1.695 11.135 1.00 98.31 143 TYR A C 1
ATOM 1109 O O . TYR A 1 143 ? -8.946 -1.554 11.066 1.00 98.31 143 TYR A O 1
ATOM 1117 N N . TYR A 1 144 ? -6.996 -2.092 10.099 1.00 98.75 144 TYR A N 1
ATOM 1118 C CA . TYR A 1 144 ? -7.557 -2.461 8.805 1.00 98.75 144 TYR A CA 1
ATOM 1119 C C . TYR A 1 144 ? -7.613 -3.986 8.665 1.00 98.75 144 TYR A C 1
ATOM 1121 O O . TYR A 1 144 ? -6.580 -4.645 8.525 1.00 98.75 144 TYR A O 1
ATOM 1129 N N . ASP A 1 145 ? -8.816 -4.559 8.684 1.00 98.81 145 ASP A N 1
ATOM 1130 C CA . ASP A 1 145 ? -9.049 -5.968 8.365 1.00 98.81 145 ASP A CA 1
ATOM 1131 C C . ASP A 1 145 ? -9.541 -6.099 6.920 1.00 98.81 145 ASP A C 1
ATOM 1133 O O . ASP A 1 145 ? -10.652 -5.698 6.581 1.00 98.81 145 ASP A O 1
ATOM 1137 N N . GLY A 1 146 ? -8.720 -6.692 6.056 1.00 98.50 146 GLY A N 1
ATOM 1138 C CA . GLY A 1 146 ? -9.075 -6.980 4.670 1.00 98.50 146 GLY A CA 1
ATOM 1139 C C . GLY A 1 146 ? -10.165 -8.048 4.526 1.00 98.50 146 GLY A C 1
ATOM 1140 O O . GLY A 1 146 ? -10.640 -8.278 3.420 1.00 98.50 146 GLY A O 1
ATOM 1141 N N . GLY A 1 147 ? -10.554 -8.752 5.595 1.00 97.06 147 GLY A N 1
ATOM 1142 C CA . GLY A 1 147 ? -11.613 -9.766 5.549 1.00 97.06 147 GLY A CA 1
ATOM 1143 C C . GLY A 1 147 ? -11.289 -10.986 4.669 1.00 97.06 147 GLY A C 1
ATOM 1144 O O . GLY A 1 147 ? -12.148 -11.837 4.439 1.00 97.06 147 GLY A O 1
ATOM 1145 N N . GLY A 1 148 ? -10.049 -11.104 4.181 1.00 94.62 148 GLY A N 1
ATOM 1146 C CA . GLY A 1 148 ? -9.634 -12.067 3.159 1.00 94.62 148 GLY A CA 1
ATOM 1147 C C . GLY A 1 148 ? -9.946 -11.636 1.722 1.00 94.62 148 GLY A C 1
ATOM 1148 O O . GLY A 1 148 ? -9.810 -12.460 0.817 1.00 94.62 148 GLY A O 1
ATOM 1149 N N . HIS A 1 149 ? -10.372 -10.391 1.518 1.00 98.19 149 HIS A N 1
ATOM 1150 C CA . HIS A 1 149 ? -10.629 -9.795 0.215 1.00 98.19 149 HIS A CA 1
ATOM 1151 C C . HIS A 1 149 ? -9.368 -9.191 -0.401 1.00 98.19 149 HIS A C 1
ATOM 1153 O O . HIS A 1 149 ? -8.351 -8.960 0.265 1.00 98.19 149 HIS A O 1
ATOM 1159 N N . SER A 1 150 ? -9.445 -8.952 -1.707 1.00 98.06 150 SER A N 1
ATOM 1160 C CA . SER A 1 150 ? -8.344 -8.383 -2.477 1.00 98.06 150 SER A CA 1
ATOM 1161 C C . SER A 1 150 ? -8.498 -6.888 -2.737 1.00 98.06 150 SER A C 1
ATOM 1163 O O . SER A 1 150 ? -9.609 -6.411 -2.949 1.00 98.06 150 SER A O 1
ATOM 1165 N N . ILE A 1 151 ? -7.380 -6.174 -2.806 1.00 98.75 151 ILE A N 1
ATOM 1166 C CA . ILE A 1 151 ? -7.239 -4.874 -3.461 1.00 98.75 151 ILE A CA 1
ATOM 1167 C C . ILE A 1 151 ? -6.415 -5.108 -4.731 1.00 98.75 151 ILE A C 1
ATOM 1169 O O . ILE A 1 151 ? -5.289 -5.603 -4.663 1.00 98.75 151 ILE A O 1
ATOM 1173 N N . LYS A 1 152 ? -6.991 -4.795 -5.892 1.00 97.94 152 LYS A N 1
ATOM 1174 C CA . LYS A 1 152 ? -6.414 -5.075 -7.211 1.00 97.94 152 LYS A CA 1
ATOM 1175 C C . LYS A 1 152 ? -6.204 -3.811 -8.016 1.00 97.94 152 LYS A C 1
ATOM 1177 O O . LYS A 1 152 ? -6.958 -2.848 -7.863 1.00 97.94 152 LYS A O 1
ATOM 1182 N N . GLY A 1 153 ? -5.258 -3.849 -8.947 1.00 97.19 153 GLY A N 1
ATOM 1183 C CA . GLY A 1 153 ? -5.159 -2.811 -9.964 1.00 97.19 153 GLY A CA 1
ATOM 1184 C C . GLY A 1 153 ? -4.628 -1.492 -9.427 1.00 97.19 153 GLY A C 1
ATOM 1185 O O . GLY A 1 153 ? -4.953 -0.436 -9.968 1.00 97.19 153 GLY A O 1
ATOM 1186 N N . VAL A 1 154 ? -3.875 -1.499 -8.327 1.00 97.69 154 VAL A N 1
ATOM 1187 C CA . VAL A 1 154 ? -3.357 -0.246 -7.786 1.00 97.69 154 VAL A CA 1
ATOM 1188 C C . VAL A 1 154 ? -2.215 0.221 -8.671 1.00 97.69 154 VAL A C 1
ATOM 1190 O O . VAL A 1 154 ? -1.228 -0.478 -8.883 1.00 97.69 154 VAL A O 1
ATOM 1193 N N . TYR A 1 155 ? -2.378 1.419 -9.212 1.00 97.12 155 TYR A N 1
ATOM 1194 C CA . TYR A 1 155 ? -1.335 2.126 -9.924 1.00 97.12 155 TYR A CA 1
ATOM 1195 C C . TYR A 1 155 ? -0.897 3.285 -9.041 1.00 97.12 155 TYR A C 1
ATOM 1197 O O . TYR A 1 155 ? -1.689 4.176 -8.750 1.00 97.12 155 TYR A O 1
ATOM 1205 N N . LEU A 1 156 ? 0.347 3.260 -8.583 1.00 93.62 156 LEU A N 1
ATOM 1206 C CA . LEU A 1 156 ? 0.935 4.356 -7.828 1.00 93.62 156 LEU A CA 1
ATOM 1207 C C . LEU A 1 156 ? 2.245 4.724 -8.501 1.00 93.62 156 LEU A C 1
ATOM 1209 O O . LEU A 1 156 ? 3.204 3.955 -8.482 1.00 93.62 156 LEU A O 1
ATOM 1213 N N . LYS A 1 157 ? 2.292 5.909 -9.106 1.00 85.75 157 LYS A N 1
ATOM 1214 C CA . LYS A 1 157 ? 3.519 6.436 -9.698 1.00 85.75 157 LYS A CA 1
ATOM 1215 C C . LYS A 1 157 ? 4.004 7.639 -8.907 1.00 85.75 157 LYS A C 1
ATOM 1217 O O . LYS A 1 157 ? 3.380 8.694 -8.920 1.00 85.75 157 LYS A O 1
ATOM 1222 N N . GLY A 1 158 ? 5.154 7.490 -8.264 1.00 76.50 158 GLY A N 1
ATOM 1223 C CA . GLY A 1 158 ? 5.824 8.582 -7.576 1.00 76.50 158 GLY A CA 1
ATOM 1224 C C . GLY A 1 158 ? 7.339 8.435 -7.563 1.00 76.50 158 GLY A C 1
ATOM 1225 O O . GLY A 1 158 ? 7.890 7.362 -7.796 1.00 76.50 158 GLY A O 1
ATOM 1226 N N . GLU A 1 159 ? 8.006 9.546 -7.268 1.00 78.25 159 GLU A N 1
ATOM 1227 C CA . GLU A 1 159 ? 9.425 9.604 -6.888 1.00 78.25 159 GLU A CA 1
ATOM 1228 C C . GLU A 1 159 ? 9.571 9.927 -5.389 1.00 78.25 159 GLU A C 1
ATOM 1230 O O . GLU A 1 159 ? 10.635 10.314 -4.914 1.00 78.25 159 GLU A O 1
ATOM 1235 N N . LYS A 1 160 ? 8.479 9.806 -4.624 1.00 86.00 160 LYS A N 1
ATOM 1236 C CA . LYS A 1 160 ? 8.462 10.084 -3.187 1.00 86.00 160 LYS A CA 1
ATOM 1237 C C . LYS A 1 160 ? 9.046 8.910 -2.400 1.00 86.00 160 LYS A C 1
ATOM 1239 O O . LYS A 1 160 ? 9.125 7.781 -2.887 1.00 86.00 160 LYS A O 1
ATOM 1244 N N . SER A 1 161 ? 9.486 9.198 -1.183 1.00 90.62 161 SER A N 1
ATOM 1245 C CA . SER A 1 161 ? 9.812 8.166 -0.200 1.00 90.62 161 SER A CA 1
ATOM 1246 C C . SER A 1 161 ? 8.549 7.727 0.541 1.00 90.62 161 SER A C 1
ATOM 1248 O O . SER A 1 161 ? 7.604 8.506 0.629 1.00 90.62 161 SER A O 1
ATOM 1250 N N . SER A 1 162 ? 8.572 6.525 1.118 1.00 92.81 162 SER A N 1
ATOM 1251 C CA . SER A 1 162 ? 7.464 5.921 1.868 1.00 92.81 162 SER A CA 1
ATOM 1252 C C . SER A 1 162 ? 6.233 5.737 0.995 1.00 92.81 162 SER A C 1
ATOM 1254 O O . SER A 1 162 ? 5.266 6.482 1.077 1.00 92.81 162 SER A O 1
ATOM 1256 N N . THR A 1 163 ? 6.298 4.731 0.132 1.00 94.94 163 THR A N 1
ATOM 1257 C CA . THR A 1 163 ? 5.260 4.455 -0.858 1.00 94.94 163 THR A CA 1
ATOM 1258 C C . THR A 1 163 ? 4.657 3.081 -0.623 1.00 94.94 163 THR A C 1
ATOM 1260 O O . THR A 1 163 ? 5.386 2.089 -0.594 1.00 94.94 163 THR A O 1
ATOM 1263 N N . GLY A 1 164 ? 3.334 3.032 -0.490 1.00 96.00 164 GLY A N 1
ATOM 1264 C CA . GLY A 1 164 ? 2.544 1.806 -0.395 1.00 96.00 164 GLY A CA 1
ATOM 1265 C C . GLY A 1 164 ? 1.049 2.104 -0.447 1.00 96.00 164 GLY A C 1
ATOM 1266 O O . GLY A 1 164 ? 0.661 3.261 -0.594 1.00 96.00 164 GLY A O 1
ATOM 1267 N N . LEU A 1 165 ? 0.192 1.088 -0.276 1.00 97.38 165 LEU A N 1
ATOM 1268 C CA . LEU A 1 165 ? -1.236 1.347 -0.015 1.00 97.38 165 LEU A CA 1
ATOM 1269 C C . LEU A 1 165 ? -1.396 2.254 1.203 1.00 97.38 165 LEU A C 1
ATOM 1271 O O . LEU A 1 165 ? -2.217 3.164 1.201 1.00 97.38 165 LEU A O 1
ATOM 1275 N N . PHE A 1 166 ? -0.547 2.020 2.200 1.00 97.31 166 PHE A N 1
ATOM 1276 C CA . PHE A 1 166 ? -0.315 2.900 3.327 1.00 97.31 166 PHE A CA 1
ATOM 1277 C C . PHE A 1 166 ? 1.113 3.439 3.211 1.00 97.31 166 PHE A C 1
ATOM 1279 O O . PHE A 1 166 ? 2.087 2.716 3.409 1.00 97.31 166 PHE A O 1
ATOM 1286 N N . ASN A 1 167 ? 1.268 4.707 2.859 1.00 95.31 167 ASN A N 1
ATOM 1287 C CA . ASN A 1 167 ? 2.570 5.362 2.792 1.00 95.31 167 ASN A CA 1
ATOM 1288 C C . ASN A 1 167 ? 3.262 5.337 4.161 1.00 95.31 167 ASN A C 1
ATOM 1290 O O . ASN A 1 167 ? 4.412 4.898 4.271 1.00 95.31 167 ASN A O 1
ATOM 1294 N N . PHE A 1 168 ? 2.537 5.743 5.206 1.00 93.62 168 PHE A N 1
ATOM 1295 C CA . PHE A 1 168 ? 3.038 5.822 6.575 1.00 93.62 168 PHE A CA 1
ATOM 1296 C C . PHE A 1 168 ? 2.038 5.235 7.564 1.00 93.62 168 PHE A C 1
ATOM 1298 O O . PHE A 1 168 ? 0.867 5.621 7.571 1.00 93.62 168 PHE A O 1
ATOM 1305 N N . THR A 1 169 ? 2.518 4.354 8.438 1.00 95.69 169 THR A N 1
ATOM 1306 C CA . THR A 1 169 ? 1.728 3.817 9.546 1.00 95.69 169 THR A CA 1
ATOM 1307 C C . THR A 1 169 ? 2.458 3.953 10.878 1.00 95.69 169 THR A C 1
ATOM 1309 O O . THR A 1 169 ? 3.686 3.842 10.928 1.00 95.69 169 THR A O 1
ATOM 1312 N N . GLU A 1 170 ? 1.705 4.165 11.957 1.00 94.06 170 GLU A N 1
ATOM 1313 C CA . GLU A 1 170 ? 2.227 4.204 13.327 1.00 94.06 170 GLU A CA 1
ATOM 1314 C C . GLU A 1 170 ? 1.316 3.420 14.275 1.00 94.06 170 GLU A C 1
ATOM 1316 O O . GLU A 1 170 ? 0.154 3.756 14.445 1.00 94.06 170 GLU A O 1
ATOM 1321 N N . GLY A 1 171 ? 1.797 2.347 14.893 1.00 93.62 171 GLY A N 1
ATOM 1322 C CA . GLY A 1 171 ? 0.938 1.441 15.653 1.00 93.62 171 GLY A CA 1
ATOM 1323 C C . GLY A 1 171 ? -0.126 0.773 14.772 1.00 93.62 171 GLY A C 1
ATOM 1324 O O . GLY A 1 171 ? 0.063 0.612 13.564 1.00 93.62 171 GLY A O 1
ATOM 1325 N N . GLY A 1 172 ? -1.226 0.330 15.379 1.00 94.81 172 GLY A N 1
ATOM 1326 C CA . GLY A 1 172 ? -2.322 -0.319 14.658 1.00 94.81 172 GLY A CA 1
ATOM 1327 C C . GLY A 1 172 ? -1.979 -1.683 14.040 1.00 94.81 172 GLY A C 1
ATOM 1328 O O . GLY A 1 172 ? -0.949 -2.312 14.327 1.00 94.81 172 GLY A O 1
ATOM 1329 N N . GLU A 1 173 ? -2.883 -2.162 13.185 1.00 98.00 173 GLU A N 1
ATOM 1330 C CA . GLU A 1 173 ? -2.791 -3.473 12.534 1.00 98.00 173 GLU A CA 1
ATOM 1331 C C . GLU A 1 173 ? -3.363 -3.429 11.113 1.00 98.00 173 GLU A C 1
ATOM 1333 O O . GLU A 1 173 ? -4.444 -2.894 10.892 1.00 98.00 173 GLU A O 1
ATOM 1338 N N . ILE A 1 174 ? -2.675 -4.051 10.158 1.00 98.88 174 ILE A N 1
ATOM 1339 C CA . ILE A 1 174 ? -3.195 -4.339 8.818 1.00 98.88 174 ILE A CA 1
ATOM 1340 C C . ILE A 1 174 ? -3.188 -5.854 8.653 1.00 98.88 174 ILE A C 1
ATOM 1342 O O . ILE A 1 174 ? -2.125 -6.480 8.735 1.00 98.88 174 ILE A O 1
ATOM 1346 N N . LYS A 1 175 ? -4.356 -6.463 8.429 1.00 98.62 175 LYS A N 1
ATOM 1347 C CA . LYS A 1 175 ? -4.464 -7.922 8.369 1.00 98.62 175 LYS A CA 1
ATOM 1348 C C . LYS A 1 175 ? -5.386 -8.468 7.299 1.00 98.62 175 LYS A C 1
ATOM 1350 O O . LYS A 1 175 ? -6.260 -7.768 6.810 1.00 98.62 175 LYS A O 1
ATOM 1355 N N . ASN A 1 176 ? -5.214 -9.758 7.002 1.00 97.75 176 ASN A N 1
ATOM 1356 C CA . ASN A 1 176 ? -6.094 -10.552 6.136 1.00 97.75 176 ASN A CA 1
ATOM 1357 C C . ASN A 1 176 ? -6.353 -9.893 4.770 1.00 97.75 176 ASN A C 1
ATOM 1359 O O . ASN A 1 176 ? -7.478 -9.907 4.274 1.00 97.75 176 ASN A O 1
ATOM 1363 N N . LEU A 1 177 ? -5.323 -9.287 4.183 1.00 98.44 177 LEU A N 1
ATOM 1364 C CA . LEU A 1 177 ? -5.430 -8.510 2.954 1.00 98.44 177 LEU A CA 1
ATOM 1365 C C . LEU A 1 177 ? -4.654 -9.182 1.822 1.00 98.44 177 LEU A C 1
ATOM 1367 O O . LEU A 1 177 ? -3.500 -9.577 2.005 1.00 98.44 177 LEU A O 1
ATOM 1371 N N . VAL A 1 178 ? -5.263 -9.266 0.642 1.00 98.50 178 VAL A N 1
ATOM 1372 C CA . VAL A 1 178 ? -4.575 -9.655 -0.594 1.00 98.50 178 VAL A CA 1
ATOM 1373 C C . VAL A 1 178 ? -4.382 -8.413 -1.463 1.00 98.50 178 VAL A C 1
ATOM 1375 O O . VAL A 1 178 ? -5.339 -7.705 -1.736 1.00 98.50 178 VAL A O 1
ATOM 1378 N N . VAL A 1 179 ? -3.164 -8.136 -1.914 1.00 98.56 179 VAL A N 1
ATOM 1379 C CA . VAL A 1 179 ? -2.867 -7.071 -2.885 1.00 98.56 179 VAL A CA 1
ATOM 1380 C C . VAL A 1 179 ? -2.367 -7.727 -4.159 1.00 98.56 179 VAL A C 1
ATOM 1382 O O . VAL A 1 179 ? -1.423 -8.512 -4.112 1.00 98.56 179 VAL A O 1
ATOM 1385 N N . GLU A 1 180 ? -2.984 -7.452 -5.297 1.00 96.81 180 GLU A N 1
ATOM 1386 C CA . GLU A 1 180 ? -2.578 -8.061 -6.566 1.00 96.81 180 GLU A CA 1
ATOM 1387 C C . GLU A 1 180 ? -2.729 -7.112 -7.749 1.00 96.81 180 GLU A C 1
ATOM 1389 O O . GLU A 1 180 ? -3.269 -6.015 -7.610 1.00 96.81 180 GLU A O 1
ATOM 1394 N N . ASP A 1 181 ? -2.201 -7.511 -8.907 1.00 95.81 181 ASP A N 1
ATOM 1395 C CA . ASP A 1 181 ? -2.257 -6.725 -10.146 1.00 95.81 181 ASP A CA 1
ATOM 1396 C C . ASP A 1 181 ? -1.857 -5.254 -9.927 1.00 95.81 181 ASP A C 1
ATOM 1398 O O . ASP A 1 181 ? -2.589 -4.331 -10.254 1.00 95.81 181 ASP A O 1
ATOM 1402 N N . THR A 1 182 ? -0.743 -5.024 -9.234 1.00 96.31 182 THR A N 1
ATOM 1403 C CA . THR A 1 182 ? -0.386 -3.696 -8.721 1.00 96.31 182 THR A CA 1
ATOM 1404 C C . THR A 1 182 ? 0.966 -3.255 -9.260 1.00 96.31 182 THR A C 1
ATOM 1406 O O . THR A 1 182 ? 1.912 -4.040 -9.275 1.00 96.31 182 THR A O 1
ATOM 1409 N N . TYR A 1 183 ? 1.077 -1.986 -9.651 1.00 96.06 183 TYR A N 1
ATOM 1410 C CA . TYR A 1 183 ? 2.335 -1.331 -9.994 1.00 96.06 183 TYR A CA 1
ATOM 1411 C C . TYR A 1 183 ? 2.577 -0.152 -9.054 1.00 96.06 183 TYR A C 1
ATOM 1413 O O . TYR A 1 183 ? 1.754 0.762 -8.970 1.00 96.06 183 TYR A O 1
ATOM 1421 N N . MET A 1 184 ? 3.728 -0.149 -8.384 1.00 95.19 184 MET A N 1
ATOM 1422 C CA . MET A 1 184 ? 4.157 0.953 -7.529 1.00 95.19 184 MET A CA 1
ATOM 1423 C C . MET A 1 184 ? 5.536 1.455 -7.931 1.00 95.19 184 MET A C 1
ATOM 1425 O O . MET A 1 184 ? 6.465 0.666 -8.099 1.00 95.19 184 MET A O 1
ATOM 1429 N N . SER A 1 185 ? 5.704 2.772 -8.010 1.00 92.56 185 SER A N 1
ATOM 1430 C CA . SER A 1 185 ? 7.018 3.395 -8.097 1.00 92.56 185 SER A CA 1
ATOM 1431 C C . SER A 1 185 ? 7.254 4.398 -6.979 1.00 92.56 185 SER A C 1
ATOM 1433 O O . SER A 1 185 ? 6.347 5.135 -6.598 1.00 92.56 185 SER A O 1
ATOM 1435 N N . GLY A 1 186 ? 8.490 4.445 -6.490 1.00 92.56 186 GLY A N 1
ATOM 1436 C CA . GLY A 1 186 ? 8.923 5.371 -5.445 1.00 92.56 186 GLY A CA 1
ATOM 1437 C C . GLY A 1 186 ? 10.435 5.575 -5.457 1.00 92.56 186 GLY A C 1
ATOM 1438 O O . GLY A 1 186 ? 11.154 4.993 -6.269 1.00 92.56 186 GLY A O 1
ATOM 1439 N N . ASN A 1 187 ? 10.942 6.400 -4.546 1.00 91.25 187 ASN A N 1
ATOM 1440 C CA . ASN A 1 187 ? 12.378 6.640 -4.393 1.00 91.25 187 ASN A CA 1
ATOM 1441 C C . ASN A 1 187 ? 12.983 5.884 -3.206 1.00 91.25 187 ASN A C 1
ATOM 1443 O O . ASN A 1 187 ? 14.064 5.323 -3.334 1.00 91.25 187 ASN A O 1
ATOM 1447 N N . ALA A 1 188 ? 12.320 5.826 -2.055 1.00 90.06 188 ALA A N 1
ATOM 1448 C CA . ALA A 1 188 ? 12.804 5.033 -0.925 1.00 90.06 188 ALA A CA 1
ATOM 1449 C C . ALA A 1 188 ? 11.653 4.507 -0.066 1.00 90.06 188 ALA A C 1
ATOM 1451 O O . ALA A 1 188 ? 10.561 5.054 -0.131 1.00 90.06 188 ALA A O 1
ATOM 1452 N N . ASN A 1 189 ? 11.888 3.485 0.763 1.00 91.50 189 ASN A N 1
ATOM 1453 C CA . ASN A 1 189 ? 10.867 2.897 1.645 1.00 91.50 189 ASN A CA 1
ATOM 1454 C C . ASN A 1 189 ? 9.607 2.489 0.860 1.00 91.50 189 ASN A C 1
ATOM 1456 O O . ASN A 1 189 ? 8.519 2.995 1.116 1.00 91.50 189 ASN A O 1
ATOM 1460 N N . VAL A 1 190 ? 9.757 1.626 -0.144 1.00 94.81 190 VAL A N 1
ATOM 1461 C CA . VAL A 1 190 ? 8.635 1.222 -1.009 1.00 94.81 190 VAL A CA 1
ATOM 1462 C C . VAL A 1 190 ? 8.177 -0.185 -0.646 1.00 94.81 190 VAL A C 1
ATOM 1464 O O . VAL A 1 190 ? 8.986 -1.113 -0.652 1.00 94.81 190 VAL A O 1
ATOM 1467 N N . GLY A 1 191 ? 6.892 -0.354 -0.346 1.00 95.31 191 GLY A N 1
ATOM 1468 C CA . GLY A 1 191 ? 6.288 -1.655 -0.087 1.00 95.31 191 GLY A CA 1
ATOM 1469 C C . GLY A 1 191 ? 4.867 -1.743 -0.617 1.00 95.31 191 GLY A C 1
ATOM 1470 O O . GLY A 1 191 ? 4.122 -0.778 -0.520 1.00 95.31 191 GLY A O 1
ATOM 1471 N N . LEU A 1 192 ? 4.469 -2.901 -1.161 1.00 97.38 192 LEU A N 1
ATOM 1472 C CA . LEU A 1 192 ? 3.124 -3.041 -1.739 1.00 97.38 192 LEU A CA 1
ATOM 1473 C C . LEU A 1 192 ? 2.007 -2.844 -0.707 1.00 97.38 192 LEU A C 1
ATOM 1475 O O . LEU A 1 192 ? 0.916 -2.444 -1.088 1.00 97.38 192 LEU A O 1
ATOM 1479 N N . ILE A 1 193 ? 2.253 -3.114 0.582 1.00 98.12 193 ILE A N 1
ATOM 1480 C CA . ILE A 1 193 ? 1.289 -2.812 1.651 1.00 98.12 193 ILE A CA 1
ATOM 1481 C C . ILE A 1 193 ? 1.657 -1.491 2.310 1.00 98.12 193 ILE A C 1
ATOM 1483 O O . ILE A 1 193 ? 0.849 -0.565 2.298 1.00 98.12 193 ILE A O 1
ATOM 1487 N N . VAL A 1 194 ? 2.864 -1.409 2.881 1.00 97.81 194 VAL A N 1
ATOM 1488 C CA . VAL A 1 194 ? 3.287 -0.249 3.671 1.00 97.81 194 VAL A CA 1
ATOM 1489 C C . VAL A 1 194 ? 4.625 0.304 3.193 1.00 97.81 194 VAL A C 1
ATOM 1491 O O . VAL A 1 194 ? 5.588 -0.444 3.031 1.00 97.81 194 VAL A O 1
ATOM 1494 N N . GLY A 1 195 ? 4.722 1.622 3.034 1.00 96.06 195 GLY A N 1
ATOM 1495 C CA . GLY A 1 195 ? 5.995 2.295 2.793 1.00 96.06 195 GLY A CA 1
ATOM 1496 C C . GLY A 1 195 ? 6.884 2.270 4.039 1.00 96.06 195 GLY A C 1
ATOM 1497 O O . GLY A 1 195 ? 7.896 1.568 4.086 1.00 96.06 195 GLY A O 1
ATOM 1498 N N . THR A 1 196 ? 6.472 2.997 5.080 1.00 94.75 196 THR A N 1
ATOM 1499 C CA . THR A 1 196 ? 7.127 3.014 6.397 1.00 94.75 196 THR A CA 1
ATOM 1500 C C . THR A 1 196 ? 6.144 2.639 7.502 1.00 94.75 196 THR A C 1
ATOM 1502 O O . THR A 1 196 ? 5.132 3.308 7.681 1.00 94.75 196 THR A O 1
ATOM 1505 N N . ALA A 1 197 ? 6.476 1.593 8.257 1.00 96.00 197 ALA A N 1
ATOM 1506 C CA . ALA A 1 197 ? 5.707 1.074 9.378 1.00 96.00 197 ALA A CA 1
ATOM 1507 C C . ALA A 1 197 ? 6.460 1.270 10.700 1.00 96.00 197 ALA A C 1
ATOM 1509 O O . ALA A 1 197 ? 7.493 0.629 10.921 1.00 96.00 197 ALA A O 1
ATOM 1510 N N . ASP A 1 198 ? 5.938 2.113 11.590 1.00 94.00 198 ASP A N 1
ATOM 1511 C CA . ASP A 1 198 ? 6.477 2.335 12.936 1.00 94.00 198 ASP A CA 1
ATOM 1512 C C . ASP A 1 198 ? 5.582 1.675 13.991 1.00 94.00 198 ASP A C 1
ATOM 1514 O O . ASP A 1 198 ? 4.437 2.055 14.164 1.00 94.00 198 ASP A O 1
ATOM 1518 N N . GLY A 1 199 ? 6.026 0.605 14.651 1.00 94.38 199 GLY A N 1
ATOM 1519 C CA . GLY A 1 199 ? 5.205 -0.116 15.639 1.00 94.38 199 GLY A CA 1
ATOM 1520 C C . GLY A 1 199 ? 3.966 -0.841 15.079 1.00 94.38 199 GLY A C 1
ATOM 1521 O O . GLY A 1 199 ? 3.274 -1.530 15.827 1.00 94.38 199 GLY A O 1
ATOM 1522 N N . THR A 1 200 ? 3.694 -0.749 13.776 1.00 97.25 200 THR A N 1
ATOM 1523 C CA . THR A 1 200 ? 2.550 -1.394 13.112 1.00 97.25 200 THR A CA 1
ATOM 1524 C C . THR A 1 200 ? 2.740 -2.898 12.940 1.00 97.25 200 THR A C 1
ATOM 1526 O O . THR A 1 200 ? 3.839 -3.383 12.651 1.00 97.25 200 THR A O 1
ATOM 1529 N N . THR A 1 201 ? 1.646 -3.654 13.074 1.00 98.19 201 THR A N 1
ATOM 1530 C CA . THR A 1 201 ? 1.610 -5.090 12.760 1.00 98.19 201 THR A CA 1
ATOM 1531 C C . THR A 1 201 ? 0.957 -5.340 11.400 1.00 98.19 201 THR A C 1
ATOM 1533 O O . THR A 1 201 ? -0.199 -4.997 11.194 1.00 98.19 201 THR A O 1
ATOM 1536 N N . VAL A 1 202 ? 1.676 -5.988 10.485 1.00 98.62 202 VAL A N 1
ATOM 1537 C CA . VAL A 1 202 ? 1.160 -6.509 9.212 1.00 98.62 202 VAL A CA 1
ATOM 1538 C C . VAL A 1 202 ? 1.066 -8.030 9.321 1.00 98.62 202 VAL A C 1
ATOM 1540 O O . VAL A 1 202 ? 2.091 -8.691 9.510 1.00 98.62 202 VAL A O 1
ATOM 1543 N N . ILE A 1 203 ? -0.137 -8.603 9.237 1.00 97.75 203 ILE A N 1
ATOM 1544 C CA . ILE A 1 203 ? -0.348 -10.033 9.514 1.00 97.75 203 ILE A CA 1
ATOM 1545 C C . ILE A 1 203 ? -1.323 -10.726 8.559 1.00 97.75 203 ILE A C 1
ATOM 1547 O O . ILE A 1 203 ? -2.394 -10.217 8.261 1.00 97.75 203 ILE A O 1
ATOM 1551 N N . ASN A 1 204 ? -0.994 -11.948 8.132 1.00 96.12 204 ASN A N 1
ATOM 1552 C CA . ASN A 1 204 ? -1.823 -12.747 7.217 1.00 96.12 204 ASN A CA 1
ATOM 1553 C C . ASN A 1 204 ? -2.115 -12.021 5.889 1.00 96.12 204 ASN A C 1
ATOM 1555 O O . ASN A 1 204 ? -3.229 -12.103 5.367 1.00 96.12 204 ASN A O 1
ATOM 1559 N N . CYS A 1 205 ? -1.137 -11.289 5.356 1.00 98.25 205 CYS A N 1
ATOM 1560 C CA . CYS A 1 205 ? -1.294 -10.559 4.101 1.00 98.25 205 CYS A CA 1
ATOM 1561 C C . CYS A 1 205 ? -0.543 -11.235 2.953 1.00 98.25 205 CYS A C 1
ATOM 1563 O O . CYS A 1 205 ? 0.524 -11.825 3.148 1.00 98.25 205 CYS A O 1
ATOM 1565 N N . GLN A 1 206 ? -1.077 -11.104 1.744 1.00 97.50 206 GLN A N 1
ATOM 1566 C CA . GLN A 1 206 ? -0.450 -11.591 0.523 1.00 97.50 206 GLN A CA 1
ATOM 1567 C C . GLN A 1 206 ? -0.292 -10.459 -0.484 1.00 97.50 206 GLN A C 1
ATOM 1569 O O . GLN A 1 206 ? -1.221 -9.680 -0.660 1.00 97.50 206 GLN A O 1
ATOM 1574 N N . THR A 1 207 ? 0.843 -10.386 -1.180 1.00 97.88 207 THR A N 1
ATOM 1575 C CA . THR A 1 207 ? 1.028 -9.402 -2.254 1.00 97.88 207 THR A CA 1
ATOM 1576 C C . THR A 1 207 ? 1.568 -10.007 -3.547 1.00 97.88 207 THR A C 1
ATOM 1578 O O . THR A 1 207 ? 2.380 -10.936 -3.538 1.00 97.88 207 THR A O 1
ATOM 1581 N N . SER A 1 208 ? 1.129 -9.468 -4.680 1.00 94.25 208 SER A N 1
ATOM 1582 C CA . SER A 1 208 ? 1.697 -9.692 -6.006 1.00 94.25 208 SER A CA 1
ATOM 1583 C C . SER A 1 208 ? 1.612 -8.403 -6.826 1.00 94.25 208 SER A C 1
ATOM 1585 O O . SER A 1 208 ? 0.720 -7.580 -6.629 1.00 94.25 208 SER A O 1
ATOM 1587 N N . GLY A 1 209 ? 2.579 -8.188 -7.710 1.00 94.06 209 GLY A N 1
ATOM 1588 C CA . GLY A 1 209 ? 2.702 -6.935 -8.445 1.00 94.06 209 GLY A CA 1
ATOM 1589 C C . GLY A 1 209 ? 4.154 -6.556 -8.671 1.00 94.06 209 GLY A C 1
ATOM 1590 O O . GLY A 1 209 ? 5.057 -7.356 -8.423 1.00 94.06 209 GLY A O 1
ATOM 1591 N N . THR A 1 210 ? 4.364 -5.332 -9.129 1.00 92.81 210 THR A N 1
ATOM 1592 C CA . THR A 1 210 ? 5.675 -4.806 -9.483 1.00 92.81 210 THR A CA 1
ATOM 1593 C C . THR A 1 210 ? 6.006 -3.537 -8.716 1.00 92.81 210 THR A C 1
ATOM 1595 O O . THR A 1 210 ? 5.168 -2.649 -8.573 1.00 92.81 210 THR A O 1
ATOM 1598 N N . ILE A 1 211 ? 7.245 -3.454 -8.236 1.00 92.62 211 ILE A N 1
ATOM 1599 C CA . ILE A 1 211 ? 7.817 -2.266 -7.609 1.00 92.62 211 ILE A CA 1
ATOM 1600 C C . ILE A 1 211 ? 8.984 -1.759 -8.452 1.00 92.62 211 ILE A C 1
ATOM 1602 O O . ILE A 1 211 ? 9.918 -2.512 -8.717 1.00 92.62 211 ILE A O 1
ATOM 1606 N N . TYR A 1 212 ? 8.985 -0.465 -8.760 1.00 90.56 212 TYR A N 1
ATOM 1607 C CA . TYR A 1 212 ? 10.138 0.252 -9.294 1.00 90.56 212 TYR A CA 1
ATOM 1608 C C . TYR A 1 212 ? 10.631 1.308 -8.294 1.00 90.56 212 TYR A C 1
ATOM 1610 O O . TYR A 1 212 ? 9.959 2.302 -8.025 1.00 90.56 212 TYR A O 1
ATOM 1618 N N . CYS A 1 213 ? 11.818 1.115 -7.726 1.00 88.69 213 CYS A N 1
ATOM 1619 C CA . CYS A 1 213 ? 12.371 1.965 -6.679 1.00 88.69 213 CYS A CA 1
ATOM 1620 C C . CYS A 1 213 ? 13.669 2.659 -7.118 1.00 88.69 213 CYS A C 1
ATOM 1622 O O . CYS A 1 213 ? 14.723 2.039 -7.270 1.00 88.69 213 CYS A O 1
ATOM 1624 N N . GLY A 1 214 ? 13.621 3.983 -7.262 1.00 86.06 214 GLY A N 1
ATOM 1625 C CA . GLY A 1 214 ? 14.754 4.804 -7.699 1.00 86.06 214 GLY A CA 1
ATOM 1626 C C . GLY A 1 214 ? 15.919 4.908 -6.704 1.00 86.06 214 GLY A C 1
ATOM 1627 O O . GLY A 1 214 ? 16.999 5.358 -7.102 1.00 86.06 214 GLY A O 1
ATOM 1628 N N . GLY A 1 215 ? 15.729 4.481 -5.451 1.00 86.06 215 GLY A N 1
ATOM 1629 C CA . GLY A 1 215 ? 16.685 4.612 -4.348 1.00 86.06 215 GLY A CA 1
ATOM 1630 C C . GLY A 1 215 ? 16.755 3.367 -3.455 1.00 86.06 215 GLY A C 1
ATOM 1631 O O . GLY A 1 215 ? 17.223 2.326 -3.918 1.00 86.06 215 GLY A O 1
ATOM 1632 N N . SER A 1 216 ? 16.395 3.485 -2.168 1.00 84.56 216 SER A N 1
ATOM 1633 C CA . SER A 1 216 ? 16.742 2.503 -1.116 1.00 84.56 216 SER A CA 1
ATOM 1634 C C . SER A 1 216 ? 15.541 1.928 -0.357 1.00 84.56 216 SER A C 1
ATOM 1636 O O . SER A 1 216 ? 14.530 2.597 -0.189 1.00 84.56 216 SER A O 1
ATOM 1638 N N . TYR A 1 217 ? 15.695 0.727 0.210 1.00 84.62 217 TYR A N 1
ATOM 1639 C CA . TYR A 1 217 ? 14.737 0.099 1.140 1.00 84.62 217 TYR A CA 1
ATOM 1640 C C . TYR A 1 217 ? 13.385 -0.196 0.493 1.00 84.62 217 TYR A C 1
ATOM 1642 O O . TYR A 1 217 ? 12.369 0.403 0.829 1.00 84.62 217 TYR A O 1
ATOM 1650 N N . HIS A 1 218 ? 13.365 -1.125 -0.452 1.00 86.31 218 HIS A N 1
ATOM 1651 C CA . HIS A 1 218 ? 12.116 -1.577 -1.055 1.00 86.31 218 HIS A CA 1
ATOM 1652 C C . HIS A 1 218 ? 11.930 -3.075 -0.886 1.00 86.31 218 HIS A C 1
ATOM 1654 O O . HIS A 1 218 ? 12.905 -3.833 -0.891 1.00 86.31 218 HIS A O 1
ATOM 1660 N N . ALA A 1 219 ? 10.674 -3.481 -0.717 1.00 89.38 219 ALA A N 1
ATOM 1661 C CA . ALA A 1 219 ? 10.312 -4.880 -0.598 1.00 89.38 219 ALA A CA 1
ATOM 1662 C C . ALA A 1 219 ? 8.862 -5.177 -0.962 1.00 89.38 219 ALA A C 1
ATOM 1664 O O . ALA A 1 219 ? 8.019 -4.292 -1.001 1.00 89.38 219 ALA A O 1
ATOM 1665 N N . GLY A 1 220 ? 8.545 -6.450 -1.182 1.00 91.12 220 GLY A N 1
ATOM 1666 C CA . GLY A 1 220 ? 7.212 -6.885 -1.592 1.00 91.12 220 GLY A CA 1
ATOM 1667 C C . GLY A 1 220 ? 6.097 -6.643 -0.568 1.00 91.12 220 GLY A C 1
ATOM 1668 O O . GLY A 1 220 ? 4.935 -6.659 -0.962 1.00 91.12 220 GLY A O 1
ATOM 1669 N N . LEU A 1 221 ? 6.398 -6.407 0.719 1.00 94.56 221 LEU A N 1
ATOM 1670 C CA . LEU A 1 221 ? 5.382 -6.110 1.746 1.00 94.56 221 LEU A CA 1
ATOM 1671 C C . LEU A 1 221 ? 5.560 -4.720 2.355 1.00 94.56 221 LEU A C 1
ATOM 1673 O O . LEU A 1 221 ? 4.660 -3.887 2.241 1.00 94.56 221 LEU A O 1
ATOM 1677 N N . VAL A 1 222 ? 6.700 -4.490 3.015 1.00 96.19 222 VAL A N 1
ATOM 1678 C CA . VAL A 1 222 ? 6.963 -3.272 3.792 1.00 96.19 222 VAL A CA 1
ATOM 1679 C C . VAL A 1 222 ? 8.314 -2.673 3.406 1.00 96.19 222 VAL A C 1
ATOM 1681 O O . VAL A 1 222 ? 9.330 -3.361 3.467 1.00 96.19 222 VAL A O 1
ATOM 1684 N N . GLY A 1 223 ? 8.368 -1.389 3.059 1.00 92.94 223 GLY A N 1
ATOM 1685 C CA . GLY A 1 223 ? 9.634 -0.714 2.756 1.00 92.94 223 GLY A CA 1
ATOM 1686 C C . GLY A 1 223 ? 10.555 -0.653 3.980 1.00 92.94 223 GLY A C 1
ATOM 1687 O O . GLY A 1 223 ? 11.604 -1.298 4.022 1.00 92.94 223 GLY A O 1
ATOM 1688 N N . THR A 1 224 ? 10.132 0.067 5.017 1.00 91.81 224 THR A N 1
ATOM 1689 C CA . THR A 1 224 ? 10.829 0.163 6.307 1.00 91.81 224 THR A CA 1
ATOM 1690 C C . THR A 1 224 ? 9.916 -0.262 7.451 1.00 91.81 224 THR A C 1
ATOM 1692 O O . THR A 1 224 ? 8.784 0.189 7.543 1.00 91.81 224 THR A O 1
ATOM 1695 N N . LEU A 1 225 ? 10.429 -1.107 8.345 1.00 90.62 225 LEU A N 1
ATOM 1696 C CA . LEU A 1 225 ? 9.765 -1.580 9.557 1.00 90.62 225 LEU A CA 1
ATOM 1697 C C . LEU A 1 225 ? 10.588 -1.138 10.775 1.00 90.62 225 LEU A C 1
ATOM 1699 O O . LEU A 1 225 ? 11.785 -1.416 10.845 1.00 90.62 225 LEU A O 1
ATOM 1703 N N . THR A 1 226 ? 9.990 -0.426 11.723 1.00 88.56 226 THR A N 1
ATOM 1704 C CA . THR A 1 226 ? 10.675 0.125 12.905 1.00 88.56 226 THR A CA 1
ATOM 1705 C C . THR A 1 226 ? 9.762 0.114 14.139 1.00 88.56 226 THR A C 1
ATOM 1707 O O . THR A 1 226 ? 8.653 -0.411 14.085 1.00 88.56 226 THR A O 1
ATOM 1710 N N . GLY A 1 227 ? 10.267 0.584 15.284 1.00 86.75 227 GLY A N 1
ATOM 1711 C CA . GLY A 1 227 ? 9.503 0.766 16.530 1.00 86.75 227 GLY A CA 1
ATOM 1712 C C . GLY A 1 227 ? 8.854 -0.493 17.098 1.00 86.75 227 GLY A C 1
ATOM 1713 O O . GLY A 1 227 ? 7.803 -0.422 17.722 1.00 86.75 227 GLY A O 1
ATOM 1714 N N . GLY A 1 228 ? 9.450 -1.665 16.870 1.00 86.50 228 GLY A N 1
ATOM 1715 C CA . GLY A 1 228 ? 8.860 -2.942 17.280 1.00 86.50 228 GLY A CA 1
ATOM 1716 C C . GLY A 1 228 ? 7.732 -3.435 16.368 1.00 86.50 228 GLY A C 1
ATOM 1717 O O . GLY A 1 228 ? 6.992 -4.341 16.760 1.00 86.50 228 GLY A O 1
ATOM 1718 N N . GLY A 1 229 ? 7.613 -2.875 15.160 1.00 90.62 229 GLY A N 1
ATOM 1719 C CA . GLY A 1 229 ? 6.684 -3.331 14.131 1.00 90.62 229 GLY A CA 1
ATOM 1720 C C . GLY A 1 229 ? 6.894 -4.800 13.754 1.00 90.62 229 GLY A C 1
ATOM 1721 O O . GLY A 1 229 ? 7.976 -5.377 13.927 1.00 90.62 229 GLY A O 1
ATOM 1722 N N . LYS A 1 230 ? 5.833 -5.433 13.250 1.00 93.81 230 LYS A N 1
ATOM 1723 C CA . LYS A 1 230 ? 5.796 -6.881 13.014 1.00 93.81 230 LYS A CA 1
ATOM 1724 C C . LYS A 1 230 ? 5.274 -7.205 11.623 1.00 93.81 230 LYS A C 1
ATOM 1726 O O . LYS A 1 230 ? 4.275 -6.641 11.202 1.00 93.81 230 LYS A O 1
ATOM 1731 N N . VAL A 1 231 ? 5.900 -8.164 10.949 1.00 95.19 231 VAL A N 1
ATOM 1732 C CA . VAL A 1 231 ? 5.397 -8.775 9.711 1.00 95.19 231 VAL A CA 1
ATOM 1733 C C . VAL A 1 231 ? 5.271 -10.277 9.943 1.00 95.19 231 VAL A C 1
ATOM 1735 O O . VAL A 1 231 ? 6.272 -10.969 10.147 1.00 95.19 231 VAL A O 1
ATOM 1738 N N . LEU A 1 232 ? 4.037 -10.777 9.990 1.00 92.44 232 LEU A N 1
ATOM 1739 C CA . LEU A 1 232 ? 3.713 -12.115 10.486 1.00 92.44 232 LEU A CA 1
ATOM 1740 C C . LEU A 1 232 ? 2.844 -12.880 9.486 1.00 92.44 232 LEU A C 1
ATOM 1742 O O . LEU A 1 232 ? 1.826 -12.370 9.038 1.00 92.44 232 LEU A O 1
ATOM 1746 N N . ASN A 1 233 ? 3.175 -14.137 9.189 1.00 91.25 233 ASN A N 1
ATOM 1747 C CA . ASN A 1 233 ? 2.341 -15.003 8.338 1.00 91.25 233 ASN A CA 1
ATOM 1748 C C . ASN A 1 233 ? 2.039 -14.407 6.943 1.00 91.25 233 ASN A C 1
ATOM 1750 O O . ASN A 1 233 ? 0.953 -14.615 6.403 1.00 91.25 233 ASN A O 1
ATOM 1754 N N . CYS A 1 234 ? 2.967 -13.631 6.378 1.00 93.50 234 CYS A N 1
ATOM 1755 C CA . CYS A 1 234 ? 2.757 -12.925 5.115 1.00 93.50 234 CYS A CA 1
ATOM 1756 C C . CYS A 1 234 ? 3.471 -13.594 3.940 1.00 93.50 234 CYS A C 1
ATOM 1758 O O . CYS A 1 234 ? 4.521 -14.219 4.088 1.00 93.50 234 CYS A O 1
ATOM 1760 N N . VAL A 1 235 ? 2.925 -13.415 2.744 1.00 90.94 235 VAL A N 1
ATOM 1761 C CA . VAL A 1 235 ? 3.424 -14.025 1.509 1.00 90.94 235 VAL A CA 1
ATOM 1762 C C . VAL A 1 235 ? 3.578 -12.948 0.446 1.00 90.94 235 VAL A C 1
ATOM 1764 O O . VAL A 1 235 ? 2.699 -12.110 0.286 1.00 90.94 235 VAL A O 1
ATOM 1767 N N . THR A 1 236 ? 4.660 -12.959 -0.326 1.00 92.00 236 THR A N 1
ATOM 1768 C CA . THR A 1 236 ? 4.765 -12.066 -1.484 1.00 92.00 236 THR A CA 1
ATOM 1769 C C . THR A 1 236 ? 5.395 -12.726 -2.700 1.00 92.00 236 THR A C 1
ATOM 1771 O O . THR A 1 236 ? 6.367 -13.475 -2.597 1.00 92.00 236 THR A O 1
ATOM 1774 N N . TYR A 1 237 ? 4.816 -12.417 -3.858 1.00 89.94 237 TYR A N 1
ATOM 1775 C CA . TYR A 1 237 ? 5.296 -12.762 -5.195 1.00 89.94 237 TYR A CA 1
ATOM 1776 C C . TYR A 1 237 ? 5.668 -11.502 -5.987 1.00 89.94 237 TYR A C 1
ATOM 1778 O O . TYR A 1 237 ? 5.629 -11.508 -7.215 1.00 89.94 237 TYR A O 1
ATOM 1786 N N . ALA A 1 238 ? 5.971 -10.402 -5.292 1.00 90.44 238 ALA A N 1
ATOM 1787 C CA . ALA A 1 238 ? 6.312 -9.137 -5.924 1.00 90.44 238 ALA A CA 1
ATOM 1788 C C . ALA A 1 238 ? 7.581 -9.246 -6.780 1.00 90.44 238 ALA A C 1
ATOM 1790 O O . ALA A 1 238 ? 8.542 -9.924 -6.411 1.00 90.44 238 ALA A O 1
ATOM 1791 N N . TRP A 1 239 ? 7.584 -8.538 -7.902 1.00 89.19 239 TRP A N 1
ATOM 1792 C CA . TRP A 1 239 ? 8.765 -8.314 -8.720 1.00 89.19 239 TRP A CA 1
ATOM 1793 C C . TRP A 1 239 ? 9.284 -6.917 -8.426 1.00 89.19 239 TRP A C 1
ATOM 1795 O O . TRP A 1 239 ? 8.538 -5.946 -8.511 1.00 89.19 239 TRP A O 1
ATOM 1805 N N . THR A 1 240 ? 10.540 -6.795 -8.021 1.00 85.62 240 THR A N 1
ATOM 1806 C CA . THR A 1 240 ? 11.063 -5.505 -7.570 1.00 85.62 240 THR A CA 1
ATOM 1807 C C . THR A 1 240 ? 12.317 -5.122 -8.331 1.00 85.62 240 THR A C 1
ATOM 1809 O O . THR A 1 240 ? 13.274 -5.892 -8.330 1.00 85.62 240 THR A O 1
ATOM 1812 N N . TRP A 1 241 ? 12.350 -3.909 -8.872 1.00 84.62 241 TRP A N 1
ATOM 1813 C CA . TRP A 1 241 ? 13.541 -3.263 -9.409 1.00 84.62 241 TRP A CA 1
ATOM 1814 C C . TRP A 1 241 ? 13.947 -2.112 -8.510 1.00 84.62 241 TRP A C 1
ATOM 1816 O O . TRP A 1 241 ? 13.117 -1.271 -8.170 1.00 84.62 241 TRP A O 1
ATOM 1826 N N . GLY A 1 242 ? 15.227 -2.001 -8.179 1.00 78.06 242 GLY A N 1
ATOM 1827 C CA . GLY A 1 242 ? 15.712 -0.761 -7.592 1.00 78.06 242 GLY A CA 1
ATOM 1828 C C . GLY A 1 242 ? 17.213 -0.673 -7.431 1.00 78.06 242 GLY A C 1
ATOM 1829 O O . GLY A 1 242 ? 17.949 -1.564 -7.836 1.00 78.06 242 GLY A O 1
ATOM 1830 N N . LYS A 1 243 ? 17.703 0.452 -6.909 1.00 76.94 243 LYS A N 1
ATOM 1831 C CA . LYS A 1 243 ? 19.153 0.715 -6.889 1.00 76.94 243 LYS A CA 1
ATOM 1832 C C . LYS A 1 243 ? 19.854 0.116 -5.676 1.00 76.94 243 LYS A C 1
ATOM 1834 O O . LYS A 1 243 ? 20.915 -0.482 -5.815 1.00 76.94 243 LYS A O 1
ATOM 1839 N N . ASN A 1 244 ? 19.284 0.294 -4.484 1.00 74.62 244 ASN A N 1
ATOM 1840 C CA . ASN A 1 244 ? 19.929 -0.064 -3.222 1.00 74.62 244 ASN A CA 1
ATOM 1841 C C . ASN A 1 244 ? 18.964 -0.789 -2.272 1.00 74.62 244 ASN A C 1
ATOM 1843 O O . ASN A 1 244 ? 17.770 -0.501 -2.238 1.00 74.62 244 ASN A O 1
ATOM 1847 N N . ASN A 1 245 ? 19.509 -1.678 -1.432 1.00 74.06 245 ASN A N 1
ATOM 1848 C CA . ASN A 1 245 ? 18.801 -2.322 -0.315 1.00 74.06 245 ASN A CA 1
ATOM 1849 C C . ASN A 1 245 ? 17.432 -2.905 -0.710 1.00 74.06 245 ASN A C 1
ATOM 1851 O O . ASN A 1 245 ? 16.387 -2.486 -0.208 1.00 74.06 245 ASN A O 1
ATOM 1855 N N . ILE A 1 246 ? 17.489 -3.867 -1.628 1.00 77.44 246 ILE A N 1
ATOM 1856 C CA . ILE A 1 246 ? 16.351 -4.632 -2.140 1.00 77.44 246 ILE A CA 1
ATOM 1857 C C . ILE A 1 246 ? 16.112 -5.832 -1.230 1.00 77.44 246 ILE A C 1
ATOM 1859 O O . ILE A 1 246 ? 17.059 -6.559 -0.916 1.00 77.44 246 ILE A O 1
ATOM 1863 N N . ALA A 1 247 ? 14.868 -6.076 -0.836 1.00 80.50 247 ALA A N 1
ATOM 1864 C CA . ALA A 1 247 ? 14.503 -7.265 -0.078 1.00 80.50 247 ALA A CA 1
ATOM 1865 C C . ALA A 1 247 ? 13.180 -7.859 -0.567 1.00 80.50 247 ALA A C 1
ATOM 1867 O O . ALA A 1 247 ? 12.337 -7.164 -1.114 1.00 80.50 247 ALA A O 1
ATOM 1868 N N . GLY A 1 248 ? 12.963 -9.154 -0.330 1.00 81.38 248 GLY A N 1
ATOM 1869 C CA . GLY A 1 248 ? 11.693 -9.796 -0.683 1.00 81.38 248 GLY A CA 1
ATOM 1870 C C . GLY A 1 248 ? 10.525 -9.356 0.203 1.00 81.38 248 GLY A C 1
ATOM 1871 O O . GLY A 1 248 ? 9.455 -9.039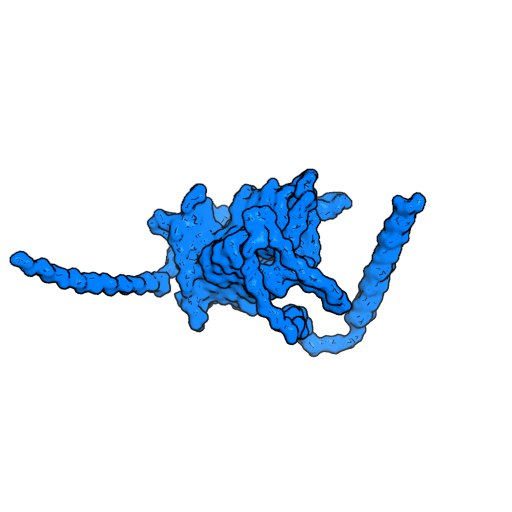 -0.298 1.00 81.38 248 GLY A O 1
ATOM 1872 N N . LEU A 1 249 ? 10.729 -9.311 1.525 1.00 85.56 249 LEU A N 1
ATOM 1873 C CA . LEU A 1 249 ? 9.660 -9.087 2.511 1.00 85.56 249 LEU A CA 1
ATOM 1874 C C . LEU A 1 249 ? 9.685 -7.672 3.099 1.00 85.56 249 LEU A C 1
ATOM 1876 O O . LEU A 1 249 ? 8.701 -6.944 2.988 1.00 85.56 249 LEU A O 1
ATOM 1880 N N . VAL A 1 250 ? 10.812 -7.284 3.704 1.00 89.00 250 VAL A N 1
ATOM 1881 C CA . VAL A 1 250 ? 10.993 -5.981 4.360 1.00 89.00 250 VAL A CA 1
ATOM 1882 C C . VAL A 1 250 ? 12.323 -5.356 3.952 1.00 89.00 250 VAL A C 1
ATOM 1884 O O . VAL A 1 250 ? 13.362 -5.986 4.139 1.00 89.00 250 VAL A O 1
ATOM 1887 N N . GLY A 1 251 ? 12.307 -4.124 3.435 1.00 84.56 251 GLY A N 1
ATOM 1888 C CA . GLY A 1 251 ? 13.504 -3.440 2.918 1.00 84.56 251 GLY A CA 1
ATOM 1889 C C . GLY A 1 251 ? 14.490 -3.005 4.009 1.00 84.56 251 GLY A C 1
ATOM 1890 O O . GLY A 1 251 ? 15.706 -3.106 3.840 1.00 84.56 251 GLY A O 1
ATOM 1891 N N . SER A 1 252 ? 13.983 -2.545 5.156 1.00 84.12 252 SER A N 1
ATOM 1892 C CA . SER A 1 252 ? 14.782 -2.195 6.338 1.00 84.12 252 SER A CA 1
ATOM 1893 C C . SER A 1 252 ? 13.998 -2.406 7.638 1.00 84.12 252 SER A C 1
ATOM 1895 O O . SER A 1 252 ? 13.183 -1.569 8.005 1.00 84.12 252 SER A O 1
ATOM 1897 N N . GLY A 1 253 ? 14.305 -3.463 8.390 1.00 79.44 253 GLY A N 1
ATOM 1898 C CA . GLY A 1 253 ? 13.899 -3.642 9.794 1.00 79.44 253 GLY A CA 1
ATOM 1899 C C . GLY A 1 253 ? 14.786 -2.888 10.808 1.00 79.44 253 GLY A C 1
ATOM 1900 O O . GLY A 1 253 ? 16.009 -2.866 10.712 1.00 79.44 253 GLY A O 1
ATOM 1901 N N . ARG A 1 254 ? 14.218 -2.234 11.817 1.00 79.38 254 ARG A N 1
ATOM 1902 C CA . ARG A 1 254 ? 14.983 -1.511 12.855 1.00 79.38 254 ARG A CA 1
ATOM 1903 C C . ARG A 1 254 ? 14.329 -1.671 14.217 1.00 79.38 254 ARG A C 1
ATOM 1905 O O . ARG A 1 254 ? 13.202 -2.142 14.309 1.00 79.38 254 ARG A O 1
ATOM 1912 N N . ASN A 1 255 ? 15.035 -1.285 15.278 1.00 74.94 255 ASN A N 1
ATOM 1913 C CA . ASN A 1 255 ? 14.447 -1.052 16.602 1.00 74.94 255 ASN A CA 1
ATOM 1914 C C . ASN A 1 255 ? 13.513 -2.183 17.071 1.00 74.94 255 ASN A C 1
ATOM 1916 O O . ASN A 1 255 ? 12.327 -1.965 17.286 1.00 74.94 255 ASN A O 1
ATOM 1920 N N . THR A 1 256 ? 14.041 -3.404 17.213 1.00 81.88 256 THR A N 1
ATOM 1921 C CA . THR A 1 256 ? 13.309 -4.598 17.700 1.00 81.88 256 THR A CA 1
ATOM 1922 C C . THR A 1 256 ? 12.161 -5.113 16.818 1.00 81.88 256 THR A C 1
ATOM 1924 O O . THR A 1 256 ? 11.337 -5.894 17.287 1.00 81.88 256 THR A O 1
ATOM 1927 N N . SER A 1 257 ? 12.127 -4.735 15.537 1.00 84.44 257 SER A N 1
ATOM 1928 C CA . SER A 1 257 ? 11.154 -5.268 14.571 1.00 84.44 257 SER A CA 1
ATOM 1929 C C . SER A 1 257 ? 11.227 -6.793 14.414 1.00 84.44 257 SER A C 1
ATOM 1931 O O . SER A 1 257 ? 12.307 -7.383 14.497 1.00 84.44 257 SER A O 1
ATOM 1933 N N . LEU A 1 258 ? 10.084 -7.428 14.131 1.00 84.31 258 LEU A N 1
ATOM 1934 C CA . LEU A 1 258 ? 9.948 -8.883 14.006 1.00 84.31 258 LEU A CA 1
ATOM 1935 C C . LEU A 1 258 ? 9.390 -9.282 12.637 1.00 84.31 258 LEU A C 1
ATOM 1937 O O . LEU A 1 258 ? 8.346 -8.794 12.222 1.00 84.31 258 LEU A O 1
ATOM 1941 N N . ILE A 1 259 ? 10.042 -10.238 11.975 1.00 84.94 259 ILE A N 1
ATOM 1942 C CA . ILE A 1 259 ? 9.527 -10.882 10.760 1.00 84.94 259 ILE A CA 1
ATOM 1943 C C . ILE A 1 259 ? 9.470 -12.385 11.015 1.00 84.94 259 ILE A C 1
ATOM 1945 O O . ILE A 1 259 ? 10.502 -13.004 11.285 1.00 84.94 259 ILE A O 1
ATOM 1949 N N . GLN A 1 260 ? 8.281 -12.983 10.949 1.00 83.69 260 GLN A N 1
ATOM 1950 C CA . GLN A 1 260 ? 8.079 -14.387 11.312 1.00 83.69 260 GLN A CA 1
ATOM 1951 C C . GLN A 1 260 ? 7.047 -15.070 10.408 1.00 83.69 260 GLN A C 1
ATOM 1953 O O . GLN A 1 260 ? 6.046 -14.472 10.027 1.00 83.69 260 GLN A O 1
ATOM 1958 N N . ASN A 1 261 ? 7.283 -16.346 10.083 1.00 82.38 261 ASN A N 1
ATOM 1959 C CA . ASN A 1 261 ? 6.384 -17.191 9.281 1.00 82.38 261 ASN A CA 1
ATOM 1960 C C . ASN A 1 261 ? 6.020 -16.598 7.910 1.00 82.38 261 ASN A C 1
ATOM 1962 O O . ASN A 1 261 ? 4.890 -16.733 7.457 1.00 82.38 261 ASN A O 1
ATOM 1966 N N . CYS A 1 262 ? 6.959 -15.914 7.265 1.00 82.56 262 CYS A N 1
ATOM 1967 C CA . CYS A 1 262 ? 6.713 -15.269 5.981 1.00 82.56 262 CYS A CA 1
ATOM 1968 C C . CYS A 1 262 ? 7.327 -16.057 4.815 1.00 82.56 262 CYS A C 1
ATOM 1970 O O . CYS A 1 262 ? 8.161 -16.935 5.030 1.00 82.56 262 CYS A O 1
ATOM 1972 N N . TYR A 1 263 ? 6.916 -15.747 3.585 1.00 82.81 263 TYR A N 1
ATOM 1973 C CA . TYR A 1 263 ? 7.461 -16.352 2.369 1.00 82.81 263 TYR A CA 1
ATOM 1974 C C . TYR A 1 263 ? 7.609 -15.331 1.240 1.00 82.81 263 TYR A C 1
ATOM 1976 O O . TYR A 1 263 ? 6.706 -14.536 0.981 1.00 82.81 263 TYR A O 1
ATOM 1984 N N . PHE A 1 264 ? 8.739 -15.398 0.539 1.00 84.75 264 PHE A N 1
ATOM 1985 C CA . PHE A 1 264 ? 8.990 -14.660 -0.692 1.00 84.75 264 PHE A CA 1
ATOM 1986 C C . PHE A 1 264 ? 9.180 -15.646 -1.846 1.00 84.75 264 PHE A C 1
ATOM 1988 O O . PHE A 1 264 ? 10.096 -16.466 -1.809 1.00 84.75 264 PHE A O 1
ATOM 1995 N N . GLY A 1 265 ? 8.322 -15.546 -2.859 1.00 82.44 265 GLY A N 1
ATOM 1996 C CA . GLY A 1 265 ? 8.385 -16.330 -4.096 1.00 82.44 265 GLY A CA 1
ATOM 1997 C C . GLY A 1 265 ? 8.443 -15.468 -5.356 1.00 82.44 265 GLY A C 1
ATOM 1998 O O . GLY A 1 265 ? 8.109 -15.954 -6.433 1.00 82.44 265 GLY A O 1
ATOM 1999 N N . GLY A 1 266 ? 8.776 -14.184 -5.211 1.00 83.12 266 GLY A N 1
ATOM 2000 C CA . GLY A 1 266 ? 8.866 -13.225 -6.309 1.00 83.12 266 GLY A CA 1
ATOM 2001 C C . GLY A 1 266 ? 10.268 -13.125 -6.911 1.00 83.12 266 GLY A C 1
ATOM 2002 O O . GLY A 1 266 ? 11.085 -14.040 -6.793 1.00 83.12 266 GLY A O 1
ATOM 2003 N N . TRP A 1 267 ? 10.556 -11.983 -7.532 1.00 84.25 267 TRP A N 1
ATOM 2004 C CA . TRP A 1 267 ? 11.834 -11.708 -8.189 1.00 84.25 267 TRP A CA 1
ATOM 2005 C C . TRP A 1 267 ? 12.420 -10.364 -7.738 1.00 84.25 267 TRP A C 1
ATOM 2007 O O . TRP A 1 267 ? 11.677 -9.417 -7.492 1.00 84.25 267 TRP A O 1
ATOM 2017 N N . LEU A 1 268 ? 13.749 -10.280 -7.620 1.00 82.88 268 LEU A N 1
ATOM 2018 C CA . LEU A 1 268 ? 14.470 -9.065 -7.222 1.00 82.88 268 LEU A CA 1
ATOM 2019 C C . LEU A 1 268 ? 15.521 -8.710 -8.284 1.00 82.88 268 LEU A C 1
ATOM 2021 O O . LEU A 1 268 ? 16.357 -9.551 -8.616 1.00 82.88 268 LEU A O 1
ATOM 2025 N N . GLY A 1 269 ? 15.527 -7.457 -8.734 1.00 74.31 269 GLY A N 1
ATOM 2026 C CA . GLY A 1 269 ? 16.441 -6.910 -9.735 1.00 74.31 269 GLY A CA 1
ATOM 2027 C C . GLY A 1 269 ? 17.072 -5.603 -9.301 1.00 74.31 269 GLY A C 1
ATOM 2028 O O . GLY A 1 269 ? 16.405 -4.724 -8.761 1.00 74.31 269 GLY A O 1
ATOM 2029 N N . GLY A 1 270 ? 18.373 -5.464 -9.545 1.00 70.12 270 GLY A N 1
ATOM 2030 C CA . GLY A 1 270 ? 19.121 -4.255 -9.218 1.00 70.12 270 GLY A CA 1
ATOM 2031 C C . GLY A 1 270 ? 19.452 -3.417 -10.446 1.00 70.12 270 GLY A C 1
ATOM 2032 O O . GLY A 1 270 ? 20.000 -3.944 -11.409 1.00 70.12 270 GLY A O 1
ATOM 2033 N N . VAL A 1 271 ? 19.215 -2.105 -10.381 1.00 62.41 271 VAL A N 1
ATOM 2034 C CA . VAL A 1 271 ? 19.715 -1.140 -11.375 1.00 62.41 271 VAL A CA 1
ATOM 2035 C C . VAL A 1 271 ? 21.046 -0.559 -10.872 1.00 62.41 271 VAL A C 1
ATOM 2037 O O . VAL A 1 271 ? 21.065 0.342 -10.034 1.00 62.41 271 VAL A O 1
ATOM 2040 N N . GLY A 1 272 ? 22.178 -1.084 -11.358 1.00 52.16 272 GLY A N 1
ATOM 2041 C CA . GLY A 1 272 ? 23.533 -0.608 -11.019 1.00 52.16 272 GLY A CA 1
ATOM 2042 C C . GLY A 1 272 ? 24.315 -1.460 -9.998 1.00 52.16 272 GLY A C 1
ATOM 2043 O O . GLY A 1 272 ? 23.786 -2.350 -9.340 1.00 52.16 272 GLY A O 1
ATOM 2044 N N . SER A 1 273 ? 25.624 -1.204 -9.885 1.00 36.81 273 SER A N 1
ATOM 2045 C CA . SER A 1 273 ? 26.680 -2.115 -9.388 1.00 36.81 273 SER A CA 1
ATOM 2046 C C . SER A 1 273 ? 26.712 -2.456 -7.882 1.00 36.81 273 SER A C 1
ATOM 2048 O O . SER A 1 273 ? 27.732 -2.943 -7.403 1.00 36.81 273 SER A O 1
ATOM 2050 N N . ASN A 1 274 ? 25.630 -2.257 -7.124 1.00 42.41 274 ASN A N 1
ATOM 2051 C CA . ASN A 1 274 ? 25.564 -2.576 -5.688 1.00 42.41 274 ASN A CA 1
ATOM 2052 C C . ASN A 1 274 ? 24.534 -3.670 -5.356 1.00 42.41 274 ASN A C 1
ATOM 2054 O O . ASN A 1 274 ? 23.884 -3.642 -4.312 1.00 42.41 274 ASN A O 1
ATOM 2058 N N . LEU A 1 275 ? 24.500 -4.731 -6.169 1.00 46.31 275 LEU A N 1
ATOM 2059 C CA . LEU A 1 275 ? 23.881 -6.028 -5.831 1.00 46.31 275 LEU A CA 1
ATOM 2060 C C . LEU A 1 275 ? 24.524 -6.706 -4.586 1.00 46.31 275 LEU A C 1
ATOM 2062 O O . LEU A 1 275 ? 24.166 -7.817 -4.208 1.00 46.31 275 LEU A O 1
ATOM 2066 N N . ALA A 1 276 ? 25.502 -6.061 -3.940 1.00 35.78 276 ALA A N 1
ATOM 2067 C CA . ALA A 1 276 ? 26.481 -6.664 -3.038 1.00 35.78 276 ALA A CA 1
ATOM 2068 C C . ALA A 1 276 ? 26.060 -6.800 -1.559 1.00 35.78 276 ALA A C 1
ATOM 2070 O O . ALA A 1 276 ? 26.907 -7.078 -0.714 1.00 35.78 276 ALA A O 1
ATOM 2071 N N . SER A 1 277 ? 24.787 -6.638 -1.187 1.00 39.06 277 SER A N 1
ATOM 2072 C CA . SER A 1 277 ? 24.373 -6.979 0.187 1.00 39.06 277 SER A CA 1
ATOM 2073 C C . SER A 1 277 ? 22.898 -7.353 0.314 1.00 39.06 277 SER A C 1
ATOM 2075 O O . SER A 1 277 ? 22.131 -6.699 1.018 1.00 39.06 277 SER A O 1
ATOM 2077 N N . PHE A 1 278 ? 22.501 -8.456 -0.324 1.00 43.56 278 PHE A N 1
ATOM 2078 C CA . PHE A 1 278 ? 21.252 -9.134 0.023 1.00 43.56 278 PHE A CA 1
ATOM 2079 C C . PHE A 1 278 ? 21.338 -9.620 1.474 1.00 43.56 278 PHE A C 1
ATOM 2081 O O . PHE A 1 278 ? 21.992 -10.616 1.784 1.00 43.56 278 PHE A O 1
ATOM 2088 N N . LYS A 1 279 ? 20.715 -8.882 2.393 1.00 38.66 279 LYS A N 1
ATOM 2089 C CA . LYS A 1 279 ? 20.524 -9.322 3.774 1.00 38.66 279 LYS A CA 1
ATOM 2090 C C . LYS A 1 279 ? 19.094 -9.800 3.906 1.00 38.66 279 LYS A C 1
ATOM 2092 O O . LYS A 1 279 ? 18.171 -9.005 4.031 1.00 38.66 279 LYS A O 1
ATOM 2097 N N . TRP A 1 280 ? 18.933 -11.114 3.843 1.00 41.81 280 TRP A N 1
ATOM 2098 C CA . TRP A 1 280 ? 17.673 -11.776 4.131 1.00 41.81 280 TRP A CA 1
ATOM 2099 C C . TRP A 1 280 ? 17.306 -11.522 5.594 1.00 41.81 280 TRP A C 1
ATOM 2101 O O . TRP A 1 280 ? 18.005 -11.955 6.511 1.00 41.81 280 TRP A O 1
ATOM 2111 N N . TRP A 1 281 ? 16.212 -10.801 5.810 1.00 34.00 281 TRP A N 1
ATOM 2112 C CA . TRP A 1 281 ? 15.558 -10.691 7.105 1.00 34.00 281 TRP A CA 1
ATOM 2113 C C . TRP A 1 281 ? 14.168 -11.309 6.993 1.00 34.00 281 TRP A C 1
ATOM 2115 O O . TRP A 1 281 ? 13.308 -10.807 6.275 1.00 34.00 281 TRP A O 1
ATOM 2125 N N . GLY A 1 282 ? 13.973 -12.425 7.695 1.00 36.25 282 GLY A N 1
ATOM 2126 C CA . GLY A 1 282 ? 12.729 -13.191 7.694 1.00 36.25 282 GLY A CA 1
ATOM 2127 C C . GLY A 1 282 ? 12.891 -14.567 7.054 1.00 36.25 282 GLY A C 1
ATOM 2128 O O . GLY A 1 282 ? 13.642 -14.739 6.099 1.00 36.25 282 GLY A O 1
ATOM 2129 N N . ALA A 1 283 ? 12.220 -15.559 7.638 1.00 35.69 283 ALA A N 1
ATOM 2130 C CA . ALA A 1 283 ? 12.296 -16.959 7.242 1.00 35.69 283 ALA A CA 1
ATOM 2131 C C . ALA A 1 283 ? 12.034 -17.147 5.738 1.00 35.69 283 ALA A C 1
ATOM 2133 O O . ALA A 1 283 ? 10.999 -16.738 5.227 1.00 35.69 283 ALA A O 1
ATOM 2134 N N . VAL A 1 284 ? 12.948 -17.826 5.046 1.00 36.28 284 VAL A N 1
ATOM 2135 C CA . VAL A 1 284 ? 12.587 -18.607 3.864 1.00 36.28 284 VAL A CA 1
ATOM 2136 C C . VAL A 1 284 ? 11.945 -19.864 4.436 1.00 36.28 284 VAL A C 1
ATOM 2138 O O . VAL A 1 284 ? 12.648 -20.683 5.022 1.00 36.28 284 VAL A O 1
ATOM 2141 N N . CYS A 1 285 ? 10.621 -20.011 4.361 1.00 33.62 285 CYS A N 1
ATOM 2142 C CA . CYS A 1 285 ? 10.071 -21.357 4.463 1.00 33.62 285 CYS A CA 1
ATOM 2143 C C . CYS A 1 285 ? 10.486 -22.058 3.161 1.00 33.62 285 CYS A C 1
ATOM 2145 O O . CYS A 1 285 ? 10.078 -21.595 2.089 1.00 33.62 285 CYS A O 1
ATOM 2147 N N . PRO A 1 286 ? 11.357 -23.079 3.206 1.00 33.22 286 PRO A N 1
ATOM 2148 C CA . PRO A 1 286 ? 11.726 -23.799 2.000 1.00 33.22 286 PRO A CA 1
ATOM 2149 C C . PRO A 1 286 ? 10.470 -24.443 1.406 1.00 33.22 286 PRO A C 1
ATOM 2151 O O . PRO A 1 286 ? 9.473 -24.647 2.104 1.00 33.22 286 PRO A O 1
ATOM 2154 N N . GLU A 1 287 ? 10.514 -24.748 0.108 1.00 30.38 287 GLU A N 1
ATOM 2155 C CA . GLU A 1 287 ? 9.485 -25.541 -0.572 1.00 30.38 287 GLU A CA 1
ATOM 2156 C C . GLU A 1 287 ? 8.924 -26.640 0.354 1.00 30.38 287 GLU A C 1
ATOM 2158 O O . GLU A 1 287 ? 9.713 -27.304 1.042 1.00 30.38 287 GLU A O 1
ATOM 2163 N N . PRO A 1 288 ? 7.598 -26.887 0.364 1.00 31.97 288 PRO A N 1
ATOM 2164 C CA . PRO A 1 288 ? 7.018 -27.986 1.124 1.00 31.97 288 PRO A CA 1
ATOM 2165 C C . PRO A 1 288 ? 7.775 -29.291 0.825 1.00 31.97 288 PRO A C 1
ATOM 2167 O O . PRO A 1 288 ? 7.660 -29.842 -0.268 1.00 31.97 288 PRO A O 1
ATOM 2170 N N . GLY A 1 289 ? 8.578 -29.770 1.782 1.00 31.83 289 GLY A N 1
ATOM 2171 C CA . GLY A 1 289 ? 9.340 -31.018 1.657 1.00 31.83 289 GLY A CA 1
ATOM 2172 C C . GLY A 1 289 ? 10.870 -30.921 1.587 1.00 31.83 289 GLY A C 1
ATOM 2173 O O . GLY A 1 289 ? 11.501 -31.966 1.451 1.00 31.83 289 GLY A O 1
ATOM 2174 N N . LYS A 1 290 ? 11.496 -29.745 1.724 1.00 29.36 290 LYS A N 1
ATOM 2175 C CA . LYS A 1 290 ? 12.960 -29.653 1.915 1.00 29.36 290 LYS A CA 1
ATOM 2176 C C . LYS A 1 290 ? 13.276 -28.920 3.210 1.00 29.36 290 LYS A C 1
ATOM 2178 O O . LYS A 1 290 ? 13.078 -27.724 3.286 1.00 29.36 290 LYS A O 1
ATOM 2183 N N . SER A 1 291 ? 13.736 -29.613 4.248 1.00 32.91 291 SER A N 1
ATOM 2184 C CA . SER A 1 291 ? 14.163 -28.966 5.492 1.00 32.91 291 SER A CA 1
ATOM 2185 C C . SER A 1 291 ? 15.583 -28.424 5.340 1.00 32.91 291 SER A C 1
ATOM 2187 O O . SER A 1 291 ? 16.531 -29.198 5.439 1.00 32.91 291 SER A O 1
ATOM 2189 N N . GLU A 1 292 ? 15.755 -27.120 5.150 1.00 30.48 292 GLU A N 1
ATOM 2190 C CA . GLU A 1 292 ? 17.039 -26.473 5.436 1.00 30.48 292 GLU A CA 1
ATOM 2191 C C . GLU A 1 292 ? 16.841 -25.212 6.283 1.00 30.48 292 GLU A C 1
ATOM 2193 O O . GLU A 1 292 ? 15.789 -24.575 6.272 1.00 30.48 292 GLU A O 1
ATOM 2198 N N . LEU A 1 293 ? 17.842 -24.969 7.125 1.00 30.59 293 LEU A N 1
ATOM 2199 C CA . LEU A 1 293 ? 17.805 -24.225 8.379 1.00 30.59 293 LEU A CA 1
ATOM 2200 C C . LEU A 1 293 ? 17.617 -22.709 8.206 1.00 30.59 293 LEU A C 1
ATOM 2202 O O . LEU A 1 293 ? 18.290 -22.060 7.410 1.00 30.59 293 LEU A O 1
ATOM 2206 N N . THR A 1 294 ? 16.769 -22.128 9.053 1.00 34.34 294 THR A N 1
ATOM 2207 C CA . THR A 1 294 ? 16.588 -20.684 9.245 1.00 34.34 294 THR A CA 1
ATOM 2208 C C . THR A 1 294 ? 17.871 -20.039 9.777 1.00 34.34 294 THR A C 1
ATOM 2210 O O . THR A 1 294 ? 18.389 -20.449 10.814 1.00 34.34 294 THR A O 1
ATOM 2213 N N . THR A 1 295 ? 18.371 -18.987 9.121 1.00 32.09 295 THR A N 1
ATOM 2214 C CA . THR A 1 295 ? 19.494 -18.176 9.627 1.00 32.09 295 THR A CA 1
ATOM 2215 C C . THR A 1 295 ? 19.014 -16.773 9.997 1.00 32.09 295 THR A C 1
ATOM 2217 O O . THR A 1 295 ? 18.591 -15.998 9.146 1.00 32.09 295 THR A O 1
ATOM 2220 N N . THR A 1 296 ? 19.094 -16.417 11.279 1.00 33.59 296 THR A N 1
ATOM 2221 C CA . THR A 1 296 ? 19.077 -15.017 11.731 1.00 33.59 296 THR A CA 1
ATOM 2222 C C . THR A 1 296 ? 20.443 -14.390 11.455 1.00 33.59 296 THR A C 1
ATOM 2224 O O . THR A 1 296 ? 21.439 -14.869 11.996 1.00 33.59 296 THR A O 1
ATOM 2227 N N . ILE A 1 297 ? 20.509 -13.317 10.660 1.00 34.38 297 ILE A N 1
ATOM 2228 C CA . ILE A 1 297 ? 21.726 -12.500 10.518 1.00 34.38 297 ILE A CA 1
ATOM 2229 C C . ILE A 1 297 ? 21.631 -11.317 11.502 1.00 34.38 297 ILE A C 1
ATOM 2231 O O . ILE A 1 297 ? 20.748 -10.471 11.323 1.00 34.38 297 ILE A O 1
ATOM 2235 N N . PRO A 1 298 ? 22.489 -11.239 12.540 1.00 30.67 298 PRO A N 1
ATOM 2236 C CA . PRO A 1 298 ? 22.502 -10.116 13.478 1.00 30.67 298 PRO A CA 1
ATOM 2237 C C . PRO A 1 298 ? 22.941 -8.803 12.804 1.00 30.67 298 PRO A C 1
ATOM 2239 O O . PRO A 1 298 ? 23.677 -8.802 11.814 1.00 30.67 298 PRO A O 1
ATOM 2242 N N . ASP A 1 299 ? 22.482 -7.675 13.354 1.00 36.34 299 ASP A N 1
ATOM 2243 C CA . ASP A 1 299 ? 22.850 -6.323 12.917 1.00 36.34 299 ASP A CA 1
ATOM 2244 C C . ASP A 1 299 ? 24.382 -6.125 12.997 1.00 36.34 299 ASP A C 1
ATOM 2246 O O . ASP A 1 299 ? 24.951 -6.245 14.084 1.00 36.34 299 ASP A O 1
ATOM 2250 N N . PRO A 1 300 ? 25.085 -5.779 11.896 1.00 35.41 300 PRO A N 1
ATOM 2251 C CA . PRO A 1 300 ? 26.530 -5.521 11.927 1.00 35.41 300 PRO A CA 1
ATOM 2252 C C . PRO A 1 300 ? 26.922 -4.302 12.780 1.00 35.41 300 PRO A C 1
ATOM 2254 O O . PRO A 1 300 ? 28.101 -4.137 13.081 1.00 35.41 300 PRO A O 1
ATOM 2257 N N . ARG A 1 301 ? 25.967 -3.437 13.153 1.00 35.06 301 ARG A N 1
ATOM 2258 C CA . ARG A 1 301 ? 26.180 -2.270 14.025 1.00 35.06 301 ARG A CA 1
ATOM 2259 C C . ARG A 1 301 ? 25.750 -2.510 15.476 1.00 35.06 301 ARG A C 1
ATOM 2261 O O . ARG A 1 301 ? 26.112 -1.710 16.336 1.00 35.06 301 ARG A O 1
ATOM 2268 N N . ARG A 1 302 ? 25.031 -3.603 15.757 1.00 37.56 302 ARG A N 1
ATOM 2269 C CA . ARG A 1 302 ? 24.680 -4.085 17.106 1.00 37.56 302 ARG A CA 1
ATOM 2270 C C . ARG A 1 302 ? 24.608 -5.620 17.137 1.00 37.56 302 ARG A C 1
ATOM 2272 O O . ARG A 1 302 ? 23.522 -6.195 17.048 1.00 37.56 302 ARG A O 1
ATOM 2279 N N . PRO A 1 303 ? 25.756 -6.301 17.299 1.00 38.44 303 PRO A N 1
ATOM 2280 C CA . PRO A 1 303 ? 25.825 -7.765 17.324 1.00 38.44 303 PRO A CA 1
ATOM 2281 C C . PRO A 1 303 ? 25.132 -8.411 18.541 1.00 38.44 303 PRO A C 1
ATOM 2283 O O . PRO A 1 303 ? 24.992 -9.631 18.596 1.00 38.44 303 PRO A O 1
ATOM 2286 N N . ASP A 1 304 ? 24.733 -7.618 19.539 1.00 38.09 304 ASP A N 1
ATOM 2287 C CA . ASP A 1 304 ? 24.257 -8.056 20.854 1.00 38.09 304 ASP A CA 1
ATOM 2288 C C . ASP A 1 304 ? 22.729 -7.983 21.044 1.00 38.09 304 ASP A C 1
ATOM 2290 O O . ASP A 1 304 ? 22.208 -8.549 22.010 1.00 38.09 304 ASP A O 1
ATOM 2294 N N . GLY A 1 305 ? 21.994 -7.364 20.114 1.00 34.75 305 GLY A N 1
ATOM 2295 C CA . GLY A 1 305 ? 20.534 -7.232 20.143 1.00 34.75 305 GLY A CA 1
ATOM 2296 C C . GLY A 1 305 ? 19.797 -8.540 19.841 1.00 34.75 305 GLY A C 1
ATOM 2297 O O . GLY A 1 305 ? 19.174 -8.684 18.793 1.00 34.75 305 GLY A O 1
ATOM 2298 N N . ARG A 1 306 ? 19.874 -9.524 20.742 1.00 33.69 306 ARG A N 1
ATOM 2299 C CA . ARG A 1 306 ? 19.184 -10.815 20.598 1.00 33.69 306 ARG A CA 1
ATOM 2300 C C . ARG A 1 306 ? 17.685 -10.674 20.882 1.00 33.69 306 ARG A C 1
ATOM 2302 O O . ARG A 1 306 ? 17.278 -10.593 22.039 1.00 33.69 306 ARG A O 1
ATOM 2309 N N . GLY A 1 307 ? 16.857 -10.720 19.839 1.00 31.84 307 GLY A N 1
ATOM 2310 C CA . GLY A 1 307 ? 15.443 -11.079 19.979 1.00 31.84 307 GLY A CA 1
ATOM 2311 C C . GLY A 1 307 ? 15.322 -12.530 20.461 1.00 31.84 307 GLY A C 1
ATOM 2312 O O . GLY A 1 307 ? 15.998 -13.415 19.938 1.00 31.84 307 GLY A O 1
ATOM 2313 N N . ARG A 1 308 ? 14.516 -12.784 21.500 1.00 25.91 308 ARG A N 1
ATOM 2314 C CA . ARG A 1 308 ? 14.270 -14.142 22.016 1.00 25.91 308 ARG A CA 1
ATOM 2315 C C . ARG A 1 308 ? 13.345 -14.904 21.064 1.00 25.91 308 ARG A C 1
ATOM 2317 O O . ARG A 1 308 ? 12.322 -14.364 20.658 1.00 25.91 308 ARG A O 1
ATOM 2324 N N . TYR A 1 309 ? 13.675 -16.161 20.772 1.00 32.91 309 TYR A N 1
ATOM 2325 C CA . TYR A 1 309 ? 12.821 -17.090 20.028 1.00 32.91 309 TYR A CA 1
ATOM 2326 C C . TYR A 1 309 ? 12.292 -18.170 20.979 1.00 32.91 309 TYR A C 1
ATOM 2328 O O . TYR A 1 309 ? 13.075 -18.753 21.729 1.00 32.91 309 TYR A O 1
ATOM 2336 N N . ASN A 1 310 ? 10.986 -18.440 20.937 1.00 24.42 310 ASN A N 1
ATOM 2337 C CA . ASN A 1 310 ? 10.401 -19.647 21.516 1.00 24.42 310 ASN A CA 1
ATOM 2338 C C . ASN A 1 310 ? 10.193 -20.657 20.383 1.00 24.42 310 ASN A C 1
ATOM 2340 O O . ASN A 1 310 ? 9.409 -20.422 19.467 1.00 24.42 310 ASN A O 1
ATOM 2344 N N . ASP A 1 311 ? 10.930 -21.763 20.462 1.00 27.12 311 ASP A N 1
ATOM 2345 C CA . ASP A 1 311 ? 10.792 -22.951 19.621 1.00 27.12 311 ASP A CA 1
ATOM 2346 C C . ASP A 1 311 ? 9.404 -23.581 19.835 1.00 27.12 311 ASP A C 1
ATOM 2348 O O . ASP A 1 311 ? 9.163 -24.256 20.836 1.00 27.12 311 ASP A O 1
ATOM 2352 N N . MET A 1 312 ? 8.466 -23.328 18.920 1.00 24.03 312 MET A N 1
ATOM 2353 C CA . MET A 1 312 ? 7.246 -24.126 18.800 1.00 24.03 312 MET A CA 1
ATOM 2354 C C . MET A 1 312 ? 7.555 -25.283 17.852 1.00 24.03 312 MET A C 1
ATOM 2356 O O . MET A 1 312 ? 7.474 -25.149 16.629 1.00 24.03 312 MET A O 1
ATOM 2360 N N . ARG A 1 313 ? 7.924 -26.427 18.430 1.00 25.83 313 ARG A N 1
ATOM 2361 C CA . ARG A 1 313 ? 8.055 -27.702 17.720 1.00 25.83 313 ARG A CA 1
ATOM 2362 C C . ARG A 1 313 ? 6.673 -28.175 17.270 1.00 25.83 313 ARG A C 1
ATOM 2364 O O . ARG A 1 313 ? 6.071 -28.970 17.969 1.00 25.83 313 ARG A O 1
ATOM 2371 N N . GLU A 1 314 ? 6.173 -27.649 16.153 1.00 25.91 314 GLU A N 1
ATOM 2372 C CA . GLU A 1 314 ? 5.192 -28.279 15.247 1.00 25.91 314 GLU A CA 1
ATOM 2373 C C . GLU A 1 314 ? 4.846 -27.319 14.080 1.00 25.91 314 GLU A C 1
ATOM 2375 O O . GLU A 1 314 ? 3.974 -26.461 14.210 1.00 25.91 314 GLU A O 1
ATOM 2380 N N . PRO A 1 315 ? 5.491 -27.432 12.898 1.00 34.00 315 PRO A N 1
ATOM 2381 C CA . PRO A 1 315 ? 5.249 -26.521 11.772 1.00 34.00 315 PRO A CA 1
ATOM 2382 C C . PRO A 1 315 ? 4.015 -26.858 10.908 1.00 34.00 315 PRO A C 1
ATOM 2384 O O . PRO A 1 315 ? 3.859 -26.307 9.820 1.00 34.00 315 PRO A O 1
ATOM 2387 N N . GLN A 1 316 ? 3.135 -27.780 11.312 1.00 31.50 316 GLN A N 1
ATOM 2388 C CA . GLN A 1 316 ? 2.245 -28.445 10.345 1.00 31.50 316 GLN A CA 1
ATOM 2389 C C . GLN A 1 316 ? 0.870 -27.803 10.093 1.00 31.50 316 GLN A C 1
ATOM 2391 O O . GLN A 1 316 ? 0.205 -28.211 9.142 1.00 31.50 316 GLN A O 1
ATOM 2396 N N . GLN A 1 317 ? 0.427 -26.801 10.860 1.00 29.39 317 GLN A N 1
ATOM 2397 C CA . GLN A 1 317 ? -0.959 -26.307 10.732 1.00 29.39 317 GLN A CA 1
ATOM 2398 C C . GLN A 1 317 ? -1.106 -24.894 10.141 1.00 29.39 317 GLN A C 1
ATOM 2400 O O . GLN A 1 317 ? -2.061 -24.651 9.408 1.00 29.39 317 GLN A O 1
ATOM 2405 N N . GLY A 1 318 ? -0.156 -23.977 10.359 1.00 29.53 318 GLY A N 1
ATOM 2406 C CA . GLY A 1 318 ? -0.336 -22.561 9.993 1.00 29.53 318 GLY A CA 1
ATOM 2407 C C . GLY A 1 318 ? -0.314 -22.260 8.487 1.00 29.53 318 GLY A C 1
ATOM 2408 O O . GLY A 1 318 ? -1.204 -21.590 7.976 1.00 29.53 318 GLY A O 1
ATOM 2409 N N . CYS A 1 319 ? 0.673 -22.781 7.748 1.00 32.50 319 CYS A N 1
ATOM 2410 C CA . CYS A 1 319 ? 0.823 -22.478 6.313 1.00 32.50 319 CYS A CA 1
ATOM 2411 C C . CYS A 1 319 ? -0.176 -23.222 5.408 1.00 32.50 319 CYS A C 1
ATOM 2413 O O . CYS A 1 319 ? -0.432 -22.782 4.290 1.00 32.50 319 CYS A O 1
ATOM 2415 N N . ARG A 1 320 ? -0.764 -24.336 5.868 1.00 27.80 320 ARG A N 1
ATOM 2416 C CA . ARG A 1 320 ? -1.697 -25.144 5.061 1.00 27.80 320 ARG A CA 1
ATOM 2417 C C . ARG A 1 320 ? -3.067 -24.465 4.902 1.00 27.80 320 ARG A C 1
ATOM 2419 O O . ARG A 1 320 ? -3.669 -24.530 3.836 1.00 27.80 320 ARG A O 1
ATOM 2426 N N . LEU A 1 321 ? -3.494 -23.714 5.920 1.00 33.66 321 LEU A N 1
ATOM 2427 C CA . LEU A 1 321 ? -4.763 -22.975 5.946 1.00 33.66 321 LEU A CA 1
ATOM 2428 C C . LEU A 1 321 ? -4.861 -21.848 4.899 1.00 33.66 321 LEU A C 1
ATOM 2430 O O . LEU A 1 321 ? -5.959 -21.572 4.416 1.00 33.66 321 LEU A O 1
ATOM 2434 N N . LEU A 1 322 ? -3.739 -21.222 4.521 1.00 37.41 322 LEU A N 1
ATOM 2435 C CA . LEU A 1 322 ? -3.715 -20.150 3.514 1.00 37.41 322 LEU A CA 1
ATOM 2436 C C . LEU A 1 322 ? -3.888 -20.684 2.083 1.00 37.41 322 LEU A C 1
ATOM 2438 O O . LEU A 1 322 ? -4.537 -20.036 1.266 1.00 37.41 322 LEU A O 1
ATOM 2442 N N . LEU A 1 323 ? -3.384 -21.890 1.793 1.00 31.94 323 LEU A N 1
ATOM 2443 C CA . LEU A 1 323 ? -3.550 -22.525 0.481 1.00 31.94 323 LEU A CA 1
ATOM 2444 C C . LEU A 1 323 ? -4.938 -23.177 0.327 1.00 31.94 323 LEU A C 1
ATOM 2446 O O . LEU A 1 323 ? -5.552 -23.092 -0.738 1.00 31.94 323 LEU A O 1
ATOM 2450 N N . ASP A 1 324 ? -5.461 -23.789 1.396 1.00 32.00 324 ASP A N 1
ATOM 2451 C CA . ASP A 1 324 ? -6.731 -24.527 1.351 1.00 32.00 324 ASP A CA 1
ATOM 2452 C C . ASP A 1 324 ? -7.962 -23.600 1.232 1.00 32.00 324 ASP A C 1
ATOM 2454 O O . ASP A 1 324 ? -8.945 -23.971 0.586 1.00 32.00 324 ASP A O 1
ATOM 2458 N N . ARG A 1 325 ? -7.909 -22.352 1.735 1.00 37.09 325 ARG A N 1
ATOM 2459 C CA . ARG A 1 325 ? -9.010 -21.375 1.557 1.00 37.09 325 ARG A CA 1
ATOM 2460 C C . ARG A 1 325 ? -9.229 -20.951 0.100 1.00 37.09 325 ARG A C 1
ATOM 2462 O O . ARG A 1 325 ? -10.362 -20.639 -0.262 1.00 37.09 325 ARG A O 1
ATOM 2469 N N . HIS A 1 326 ? -8.194 -20.979 -0.741 1.00 35.78 326 HIS A N 1
ATOM 2470 C CA . HIS A 1 326 ? -8.316 -20.678 -2.174 1.00 35.78 326 HIS A CA 1
ATOM 2471 C C . HIS A 1 326 ? -8.808 -21.881 -2.999 1.00 35.78 326 HIS A C 1
ATOM 2473 O O . HIS A 1 326 ? -9.408 -21.706 -4.056 1.00 35.78 326 HIS A O 1
ATOM 2479 N N . LEU A 1 327 ? -8.630 -23.110 -2.503 1.00 31.02 327 LEU A N 1
ATOM 2480 C CA . LEU A 1 327 ? -9.069 -24.331 -3.190 1.00 31.02 327 LEU A CA 1
ATOM 2481 C C . LEU A 1 327 ? -10.520 -24.742 -2.872 1.00 31.02 327 LEU A C 1
ATOM 2483 O O . LEU A 1 327 ? -11.013 -25.698 -3.468 1.00 31.02 327 LEU A O 1
ATOM 2487 N N . HIS A 1 328 ? -11.222 -24.056 -1.962 1.00 30.72 328 HIS A N 1
ATOM 2488 C CA . HIS A 1 328 ? -12.578 -24.431 -1.513 1.00 30.72 328 HIS A CA 1
ATOM 2489 C C . HIS A 1 328 ? -13.705 -23.452 -1.899 1.00 30.72 328 HIS A C 1
ATOM 2491 O O . HIS A 1 328 ? -14.828 -23.608 -1.429 1.00 30.72 328 HIS A O 1
ATOM 2497 N N . ARG A 1 329 ? -13.460 -22.480 -2.792 1.00 30.84 329 ARG A N 1
ATOM 2498 C CA . ARG A 1 329 ? -14.510 -21.595 -3.354 1.00 30.84 329 ARG A CA 1
ATOM 2499 C C . ARG A 1 329 ? -14.846 -21.841 -4.833 1.00 30.84 329 ARG A C 1
ATOM 2501 O O . ARG A 1 329 ? -15.467 -20.996 -5.467 1.00 30.84 329 ARG A O 1
ATOM 2508 N N . ALA A 1 330 ? -14.493 -23.000 -5.386 1.00 25.12 330 ALA A N 1
ATOM 2509 C CA . ALA A 1 330 ? -15.053 -23.444 -6.664 1.00 25.12 330 ALA A CA 1
ATOM 2510 C C . ALA A 1 330 ? -16.331 -24.272 -6.407 1.00 25.12 330 ALA A C 1
ATOM 2512 O O . ALA A 1 330 ? -16.294 -25.139 -5.529 1.00 25.12 330 ALA A O 1
ATOM 2513 N N . PRO A 1 331 ? -17.442 -24.049 -7.137 1.00 25.23 331 PRO A N 1
ATOM 2514 C CA . PRO A 1 331 ? -18.616 -24.905 -7.021 1.00 25.23 331 PRO A CA 1
ATOM 2515 C C . PRO A 1 331 ? -18.254 -26.344 -7.405 1.00 25.23 331 PRO A C 1
ATOM 2517 O O . PRO A 1 331 ? -17.492 -26.578 -8.346 1.00 25.23 331 PRO A O 1
ATOM 2520 N N . GLN A 1 332 ? -18.794 -27.304 -6.655 1.00 32.12 332 GLN A N 1
ATOM 2521 C CA . GLN A 1 332 ? -18.701 -28.729 -6.953 1.00 32.12 332 GLN A CA 1
ATOM 2522 C C . GLN A 1 332 ? -19.465 -29.050 -8.245 1.00 32.12 332 GLN A C 1
ATOM 2524 O O . GLN A 1 332 ? -20.655 -29.332 -8.192 1.00 32.12 332 GLN A O 1
ATOM 2529 N N . GLU A 1 333 ? -18.777 -29.070 -9.386 1.00 26.61 333 GLU A N 1
ATOM 2530 C CA . GLU A 1 333 ? -19.227 -29.781 -10.590 1.00 26.61 333 GLU A CA 1
ATOM 2531 C C . GLU A 1 333 ? -18.051 -30.564 -11.219 1.00 26.61 333 GLU A C 1
ATOM 2533 O O . GLU A 1 333 ? -16.881 -30.223 -11.038 1.00 26.61 333 GLU A O 1
ATOM 2538 N N . ALA A 1 334 ? -18.377 -31.693 -11.852 1.00 27.70 334 ALA A N 1
ATOM 2539 C CA . ALA A 1 334 ? -17.595 -32.933 -11.959 1.00 27.70 334 ALA A CA 1
ATOM 2540 C C . ALA A 1 334 ? -16.295 -32.942 -12.822 1.00 27.70 334 ALA A C 1
ATOM 2542 O O . ALA A 1 334 ? -16.077 -32.106 -13.694 1.00 27.70 334 ALA A O 1
ATOM 2543 N N . GLU A 1 335 ? -15.447 -33.955 -12.548 1.00 40.56 335 GLU A N 1
ATOM 2544 C CA . GLU A 1 335 ? -14.237 -34.464 -13.259 1.00 40.56 335 GLU A CA 1
ATOM 2545 C C . GLU A 1 335 ? -14.411 -34.658 -14.793 1.00 40.56 335 GLU A C 1
ATOM 2547 O O . GLU A 1 335 ? -15.565 -34.808 -15.190 1.00 40.56 335 GLU A O 1
ATOM 2552 N N . PRO A 1 336 ? -13.365 -34.754 -15.682 1.00 33.50 336 PRO A N 1
ATOM 2553 C CA . PRO A 1 336 ? -11.994 -35.293 -15.496 1.00 33.50 336 PRO A CA 1
ATOM 2554 C C . PRO A 1 336 ? -10.816 -34.546 -16.206 1.00 33.50 336 PRO A C 1
ATOM 2556 O O . PRO A 1 336 ? -9.664 -34.984 -16.126 1.00 33.50 336 PRO A O 1
ATOM 2559 N N . ASP A 1 337 ? -11.029 -33.404 -16.869 1.00 42.72 337 ASP A N 1
ATOM 2560 C CA . ASP A 1 337 ? -10.037 -32.816 -17.803 1.00 42.72 337 ASP A CA 1
ATOM 2561 C C . ASP A 1 337 ? -8.836 -32.102 -17.148 1.00 42.72 337 ASP A C 1
ATOM 2563 O O . ASP A 1 337 ? -7.763 -31.940 -17.743 1.00 42.72 337 ASP A O 1
ATOM 2567 N N . LYS A 1 338 ? -8.949 -31.716 -15.873 1.00 40.31 338 LYS A N 1
ATOM 2568 C CA . LYS A 1 338 ? -7.884 -30.967 -15.180 1.00 40.31 338 LYS A CA 1
ATOM 2569 C C . LYS A 1 338 ? -6.647 -31.820 -14.880 1.00 40.31 338 LYS A C 1
ATOM 2571 O O . LYS A 1 338 ? -5.551 -31.273 -14.762 1.00 40.31 338 LYS A O 1
ATOM 2576 N N . MET A 1 339 ? -6.765 -33.150 -14.802 1.00 35.12 339 MET A N 1
ATOM 2577 C CA . MET A 1 339 ? -5.603 -34.014 -14.550 1.00 35.12 339 MET A CA 1
ATOM 2578 C C . MET A 1 339 ? -4.732 -34.193 -15.808 1.00 35.12 339 MET A C 1
ATOM 2580 O O . MET A 1 339 ? -3.510 -34.308 -15.688 1.00 35.12 339 MET A O 1
ATOM 2584 N N . ALA A 1 340 ? -5.324 -34.139 -17.007 1.00 39.38 340 ALA A N 1
ATOM 2585 C CA . ALA A 1 340 ? -4.597 -34.173 -18.277 1.00 39.38 340 ALA A CA 1
ATOM 2586 C C . ALA A 1 340 ? -3.842 -32.857 -18.526 1.00 39.38 340 ALA A C 1
ATOM 2588 O O . ALA A 1 340 ? -2.643 -32.887 -18.809 1.00 39.38 340 ALA A O 1
ATOM 2589 N N . ALA A 1 341 ? -4.494 -31.712 -18.292 1.00 40.66 341 ALA A N 1
ATOM 2590 C CA . ALA A 1 341 ? -3.865 -30.392 -18.390 1.00 40.66 341 ALA A CA 1
ATOM 2591 C C . ALA A 1 341 ? -2.700 -30.230 -17.393 1.00 40.66 341 ALA A C 1
ATOM 2593 O O . ALA A 1 341 ? -1.618 -29.763 -17.750 1.00 40.66 341 ALA A O 1
ATOM 2594 N N . ARG A 1 342 ? -2.867 -30.717 -16.154 1.00 39.22 342 ARG A N 1
ATOM 2595 C CA . ARG A 1 342 ? -1.822 -30.663 -15.117 1.00 39.22 342 ARG A CA 1
ATOM 2596 C C . ARG A 1 342 ? -0.635 -31.585 -15.428 1.00 39.22 342 ARG A C 1
ATOM 2598 O O . ARG A 1 342 ? 0.505 -31.215 -15.162 1.00 39.22 342 ARG A O 1
ATOM 2605 N N . ARG A 1 343 ? -0.870 -32.753 -16.045 1.00 43.41 343 ARG A N 1
ATOM 2606 C CA . ARG A 1 343 ? 0.199 -33.654 -16.529 1.00 43.41 343 ARG A CA 1
ATOM 2607 C C . ARG A 1 343 ? 0.917 -33.100 -17.765 1.00 43.41 343 ARG A C 1
ATOM 2609 O O . ARG A 1 343 ? 2.126 -33.295 -17.881 1.00 43.41 343 ARG A O 1
ATOM 2616 N N . GLY A 1 344 ? 0.202 -32.400 -18.649 1.00 43.09 344 GLY A N 1
ATOM 2617 C CA . GLY A 1 344 ? 0.770 -31.699 -19.804 1.00 43.09 344 GLY A CA 1
ATOM 2618 C C . GLY A 1 344 ? 1.715 -30.577 -19.379 1.00 43.09 344 GLY A C 1
ATOM 2619 O O . GLY A 1 344 ? 2.887 -30.587 -19.751 1.00 43.09 344 GLY A O 1
ATOM 2620 N N . LEU A 1 345 ? 1.251 -29.701 -18.484 1.00 40.06 345 LEU A N 1
ATOM 2621 C CA . LEU A 1 345 ? 2.040 -28.579 -17.973 1.00 40.06 345 LEU A CA 1
ATOM 2622 C C . LEU A 1 345 ? 3.278 -29.052 -17.189 1.00 40.06 345 LEU A C 1
ATOM 2624 O O . LEU A 1 345 ? 4.374 -28.529 -17.370 1.00 40.06 345 LEU A O 1
ATOM 2628 N N . GLN A 1 346 ? 3.152 -30.110 -16.377 1.00 36.66 346 GLN A N 1
ATOM 2629 C CA . GLN A 1 346 ? 4.299 -30.693 -15.666 1.00 36.66 346 GLN A CA 1
ATOM 2630 C C . GLN A 1 346 ? 5.322 -31.361 -16.599 1.00 36.66 346 GLN A C 1
ATOM 2632 O O . GLN A 1 346 ? 6.518 -31.356 -16.295 1.00 36.66 346 GLN A O 1
ATOM 2637 N N . ARG A 1 347 ? 4.885 -31.939 -17.728 1.00 46.38 347 ARG A N 1
ATOM 2638 C CA . ARG A 1 347 ? 5.799 -32.459 -18.757 1.00 46.38 347 ARG A CA 1
ATOM 2639 C C . ARG A 1 347 ? 6.527 -31.330 -19.474 1.00 46.38 347 ARG A C 1
ATOM 2641 O O . ARG A 1 347 ? 7.733 -31.439 -19.671 1.00 46.38 347 ARG A O 1
ATOM 2648 N N . GLU A 1 348 ? 5.826 -30.254 -19.811 1.00 42.81 348 GLU A N 1
ATOM 2649 C CA . GLU A 1 348 ? 6.404 -29.117 -20.524 1.00 42.81 348 GLU A CA 1
ATOM 2650 C C . GLU A 1 348 ? 7.420 -28.351 -19.664 1.00 42.81 348 GLU A C 1
ATOM 2652 O O . GLU A 1 348 ? 8.524 -28.061 -20.124 1.00 42.81 348 GLU A O 1
ATOM 2657 N N . VAL A 1 349 ? 7.120 -28.141 -18.378 1.00 39.69 349 VAL A N 1
ATOM 2658 C CA . VAL A 1 349 ? 8.058 -27.539 -17.416 1.00 39.69 349 VAL A CA 1
ATOM 2659 C C . VAL A 1 349 ? 9.304 -28.414 -17.228 1.00 39.69 349 VAL A C 1
ATOM 2661 O O . VAL A 1 349 ? 10.422 -27.901 -17.250 1.00 39.69 349 VAL A O 1
ATOM 2664 N N . LYS A 1 350 ? 9.159 -29.745 -17.129 1.00 49.28 350 LYS A N 1
ATOM 266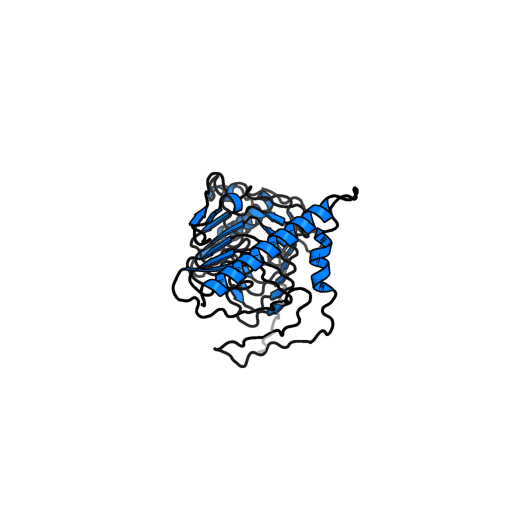5 C CA . LYS A 1 350 ? 10.315 -30.661 -17.046 1.00 49.28 350 LYS A CA 1
ATOM 2666 C C . LYS A 1 350 ? 11.176 -30.659 -18.312 1.00 49.28 350 LYS A C 1
ATOM 2668 O O . LYS A 1 350 ? 12.396 -30.774 -18.205 1.00 49.28 350 LYS A O 1
ATOM 2673 N N . LEU A 1 351 ? 10.566 -30.528 -19.490 1.00 49.00 351 LEU A N 1
ATOM 2674 C CA . LEU A 1 351 ? 11.279 -30.422 -20.768 1.00 49.00 351 LEU A CA 1
ATOM 2675 C C . LEU A 1 351 ? 12.048 -29.102 -20.878 1.00 49.00 351 LEU A C 1
ATOM 2677 O O . LEU A 1 351 ? 13.213 -29.113 -21.267 1.00 49.00 351 LEU A O 1
ATOM 2681 N N . ARG A 1 352 ? 11.439 -27.982 -20.469 1.00 44.16 352 ARG A N 1
ATOM 2682 C CA . ARG A 1 352 ? 12.106 -26.671 -20.449 1.00 44.16 352 ARG A CA 1
ATOM 2683 C C . ARG A 1 352 ? 13.267 -26.642 -19.450 1.00 44.16 352 ARG A C 1
ATOM 2685 O O . ARG A 1 352 ? 14.346 -26.185 -19.807 1.00 44.16 352 ARG A O 1
ATOM 2692 N N . LEU A 1 353 ? 13.100 -27.224 -18.260 1.00 41.44 353 LEU A N 1
ATOM 2693 C CA . LEU A 1 353 ? 14.173 -27.329 -17.261 1.00 41.44 353 LEU A CA 1
ATOM 2694 C C . LEU A 1 353 ? 15.337 -28.221 -17.720 1.00 41.44 353 LEU A C 1
ATOM 2696 O O . LEU A 1 353 ? 16.490 -27.891 -17.458 1.00 41.44 353 LEU A O 1
ATOM 2700 N N . ARG A 1 354 ? 15.066 -29.322 -18.440 1.00 50.19 354 ARG A N 1
ATOM 2701 C CA . ARG A 1 354 ? 16.133 -30.128 -19.064 1.00 50.19 354 ARG A CA 1
ATOM 2702 C C . ARG A 1 354 ? 16.907 -29.335 -20.109 1.00 50.19 354 ARG A C 1
ATOM 2704 O O . ARG A 1 354 ? 18.129 -29.367 -20.090 1.00 50.19 354 ARG A O 1
ATOM 2711 N N . ARG A 1 355 ? 16.206 -28.579 -20.956 1.00 43.44 355 ARG A N 1
ATOM 2712 C CA . ARG A 1 355 ? 16.827 -27.778 -22.017 1.00 43.44 355 ARG A CA 1
ATOM 2713 C C . ARG A 1 355 ? 17.701 -26.652 -21.461 1.00 43.44 355 ARG A C 1
ATOM 2715 O O . ARG A 1 355 ? 18.768 -26.392 -21.997 1.00 43.44 355 ARG A O 1
ATOM 2722 N N . VAL A 1 356 ? 17.286 -26.032 -20.355 1.00 42.72 356 VAL A N 1
ATOM 2723 C CA . VAL A 1 356 ? 18.100 -25.038 -19.629 1.00 42.72 356 VAL A CA 1
ATOM 2724 C C . VAL A 1 356 ? 19.357 -25.681 -19.037 1.00 42.72 356 VAL A C 1
ATOM 2726 O O . VAL A 1 356 ? 20.433 -25.095 -19.115 1.00 42.72 356 VAL A O 1
ATOM 2729 N N . ARG A 1 357 ? 19.252 -26.906 -18.508 1.00 43.22 357 ARG A N 1
ATOM 2730 C CA . ARG A 1 357 ? 20.396 -27.636 -17.945 1.00 43.22 357 ARG A CA 1
ATOM 2731 C C . ARG A 1 357 ? 21.400 -28.076 -19.015 1.00 43.22 357 ARG A C 1
ATOM 2733 O O . ARG A 1 357 ? 22.595 -27.908 -18.822 1.00 43.22 357 ARG A O 1
ATOM 2740 N N . GLU A 1 358 ? 20.915 -28.558 -20.157 1.00 52.50 358 GLU A N 1
ATOM 2741 C CA . GLU A 1 358 ? 21.745 -28.918 -21.318 1.00 52.50 358 GLU A CA 1
ATOM 2742 C C . GLU A 1 358 ? 22.460 -27.687 -21.909 1.00 52.50 358 GLU A C 1
ATOM 2744 O O . GLU A 1 358 ? 23.630 -27.768 -22.275 1.00 52.50 358 GLU A O 1
ATOM 2749 N N . LEU A 1 359 ? 21.799 -26.521 -21.934 1.00 43.81 359 LEU A N 1
ATOM 2750 C CA . LEU A 1 359 ? 22.419 -25.258 -22.353 1.00 43.81 359 LEU A CA 1
ATOM 2751 C C . LEU A 1 359 ? 23.495 -24.783 -21.365 1.00 43.81 359 LEU A C 1
ATOM 2753 O O . LEU A 1 359 ? 24.557 -24.339 -21.795 1.00 43.81 359 LEU A O 1
ATOM 2757 N N . GLN A 1 360 ? 23.268 -24.929 -20.057 1.00 39.97 360 GLN A N 1
ATOM 2758 C CA . GLN A 1 360 ? 24.268 -24.605 -19.032 1.00 39.97 360 GLN A CA 1
ATOM 2759 C C . GLN A 1 360 ? 25.494 -25.525 -19.090 1.00 39.97 360 GLN A C 1
ATOM 2761 O O . GLN A 1 360 ? 26.613 -25.050 -18.916 1.00 39.97 360 GLN A O 1
ATOM 2766 N N . GLU A 1 361 ? 25.303 -26.814 -19.377 1.00 47.75 361 GLU A N 1
ATOM 2767 C CA . GLU A 1 361 ? 26.407 -27.766 -19.553 1.00 47.75 361 GLU A CA 1
ATOM 2768 C C . GLU A 1 361 ? 27.188 -27.507 -20.856 1.00 47.75 361 GLU A C 1
ATOM 2770 O O . GLU A 1 361 ? 28.403 -27.680 -20.874 1.00 47.75 361 GLU A O 1
ATOM 2775 N N . SER A 1 362 ? 26.539 -26.998 -21.912 1.00 45.28 362 SER A N 1
ATOM 2776 C CA . SER A 1 362 ? 27.213 -26.626 -23.171 1.00 45.28 362 SER A CA 1
ATOM 2777 C C . SER A 1 362 ? 28.034 -25.331 -23.104 1.00 45.28 362 SER A C 1
ATOM 2779 O O . SER A 1 362 ? 28.927 -25.136 -23.921 1.00 45.28 362 SER A O 1
ATOM 2781 N N . CYS A 1 363 ? 27.759 -24.454 -22.131 1.00 38.59 363 CYS A N 1
ATOM 2782 C CA . CYS A 1 363 ? 28.509 -23.210 -21.919 1.00 38.59 363 CYS A CA 1
ATOM 2783 C C . CYS A 1 363 ? 29.714 -23.374 -20.974 1.00 38.59 363 CYS A C 1
ATOM 2785 O O . CYS A 1 363 ? 30.481 -22.429 -20.802 1.00 38.59 363 CYS A O 1
ATOM 2787 N N . LEU A 1 364 ? 29.866 -24.541 -20.338 1.00 42.22 364 LEU A N 1
ATOM 2788 C CA . LEU A 1 364 ? 30.950 -24.855 -19.397 1.00 42.22 364 LEU A CA 1
ATOM 2789 C C . LEU A 1 364 ? 31.942 -25.904 -19.943 1.00 42.22 364 LEU A C 1
ATOM 2791 O O . LEU A 1 364 ? 32.792 -26.374 -19.185 1.00 42.22 364 LEU A O 1
ATOM 2795 N N . GLY A 1 365 ? 31.826 -26.270 -21.225 1.00 40.22 365 GLY A N 1
ATOM 2796 C CA . GLY A 1 365 ? 32.689 -27.228 -21.928 1.00 40.22 365 GLY A CA 1
ATOM 2797 C C . GLY A 1 365 ? 33.666 -26.570 -22.887 1.00 40.22 365 GLY A C 1
ATOM 2798 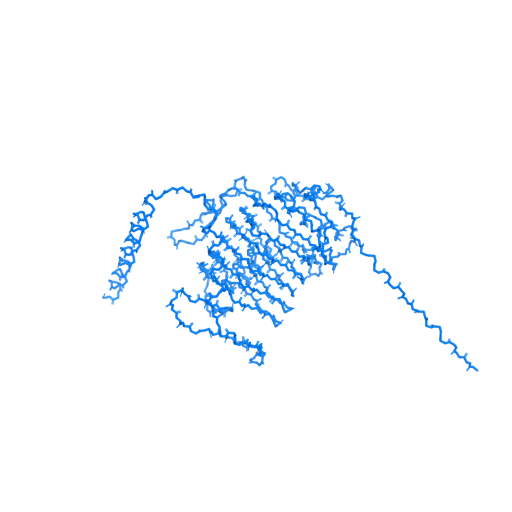O O . GLY A 1 365 ? 33.227 -25.664 -23.630 1.00 40.22 365 GLY A O 1
#

Foldseek 3Di:
DDDDDDPDPPPPPPPPPQDDQPQLQVQLVVDDPLALLVLADSAFPFFRQAPVTAGEHAESNPLSSQQSSLVVVCVVVVNLPDANAANGHYEYDAAYEQDPQFVVQWDADPVRHTDDGDCVVHRAYAAHKDDPDPPRIGAHAHEYHDVLHEHARHEHDDQAAQDENHSHHAHYEHENYEYENYEHEYAAQAEHHISEYANYEYEHYEYEEEYEYAYAQYEHHTREYYNQYEYYLYEYQYAYEYAYQYAHHTSYYYHNYYAENYEGPHHYYHDDDPPPDHDDDHDHPDDVPDDDDDDDDADPVCNPPDDDDDDPPDPPPSNVVSVVVVVPPDDDDDDDCVVVVVVVVVVVVVVVVVVVVVVVVVVVD